Protein AF-A0A5B9VXG5-F1 (afdb_monomer)

Nearest PDB structures (foldseek):
  7oom-assembly1_B  TM=5.380E-01  e=6.238E+00  Trichonephila clavipes
  2mx9-assembly1_B  TM=4.492E-01  e=3.662E+00  Araneus ventricosus
  1aep-assembly1_A  TM=2.624E-01  e=9.647E+00  Locusta migratoria

Secondary structure (DSSP, 8-state):
-----------------------------S--S-TT-HHHHHT-HHHHHHTT--HHHHHHHHHHHHHHHHHHHHHTTT--HHHHHHHHHHHHHHHHHHHHHHHHTTS-HHHHHHHHHHHHHHHGGGGGGSHHHHHHTT--HHHHHHHHHHHHHHHHHHHHHHHHTTT-HHHHHHHHHHHHHHHHHHHHTTS-HHHHHHHHHHH-S--------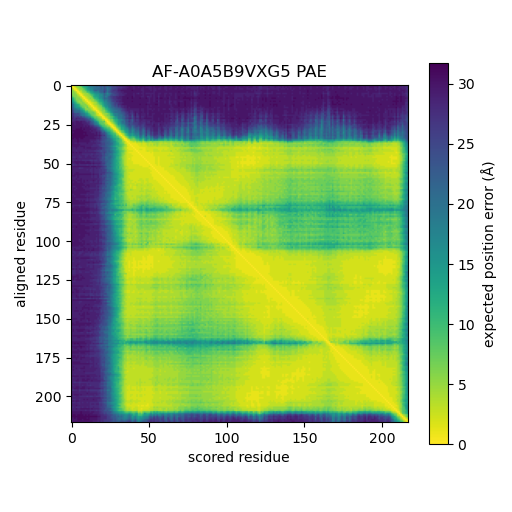----

Foldseek 3Di:
DDDDDDDDDDDDDDDPPPPPPDPDDPPPPPPDDQFQQLLVLLQAVLLCVVLVADPQLSVLSPVLSVVLVVVLCVQCPPPDDPRNVVSCVVCVVVSNVSSVVSCVVRGDPVSVLQSQLVSCVRRQLVCCVDPVLCVQLVPDPVLNVQSVVLVVVLVVVLVVLVVVCVPVPVSSVVVNVVSSVVSNVSSLVSGDPVSVVSSCSSNDDDDDGDDPPPPDD

pLDDT: mean 80.33, std 20.43, range [30.47, 98.5]

Sequence (217 aa):
MTTLSKTFVAFGLAAFLSVPVMAQPPGGRGMGMGGGGLSMLLSNKSVQEELKLTEDQAEKAKDLAAKTREKIEKATEGLEGPERGAKMREMAKELDDDAKAAMKDVLKPEQIKRLHQIQHQVQGYMAFTNEEVQKKLELTDAQKDEIKQIGEESREKMREIFQEAQGDREAMMTKMREFRKETLAKVEAKLTDAQKSTWKEMTGEPFEIKMEGRGGR

Structure (mmCIF, N/CA/C/O backbone):
data_AF-A0A5B9VXG5-F1
#
_entry.id   AF-A0A5B9VXG5-F1
#
loop_
_atom_site.group_PDB
_atom_site.id
_atom_site.type_symbol
_atom_site.label_atom_id
_atom_site.label_alt_id
_atom_site.label_comp_id
_atom_site.label_asym_id
_atom_site.label_entity_id
_atom_site.label_seq_id
_atom_site.pdbx_PDB_ins_code
_atom_site.Cartn_x
_atom_site.Cartn_y
_atom_site.Cartn_z
_atom_site.occupancy
_atom_site.B_iso_or_equiv
_atom_site.auth_seq_id
_atom_site.auth_comp_id
_atom_site.auth_asym_id
_atom_site.auth_atom_id
_atom_site.pdbx_PDB_model_num
ATOM 1 N N . MET A 1 1 ? 83.564 -22.890 27.115 1.00 41.53 1 MET A N 1
ATOM 2 C CA . MET A 1 1 ? 82.479 -22.967 26.110 1.00 41.53 1 MET A CA 1
ATOM 3 C C . MET A 1 1 ? 81.974 -24.401 26.177 1.00 41.53 1 MET A C 1
ATOM 5 O O . MET A 1 1 ? 82.797 -25.278 25.998 1.00 41.53 1 MET A O 1
ATOM 9 N N . THR A 1 2 ? 80.767 -24.760 26.598 1.00 41.12 2 THR A N 1
ATOM 10 C CA . THR A 1 2 ? 79.454 -24.100 26.616 1.00 41.12 2 THR A CA 1
ATOM 11 C C . THR A 1 2 ? 78.578 -24.781 27.688 1.00 41.12 2 THR A C 1
ATOM 13 O O . THR A 1 2 ? 78.672 -25.984 27.908 1.00 41.12 2 THR A O 1
ATOM 16 N N . THR A 1 3 ? 77.763 -23.967 28.356 1.00 37.25 3 THR A N 1
ATOM 17 C CA . THR A 1 3 ? 76.665 -24.222 29.320 1.00 37.25 3 THR A CA 1
ATOM 18 C C . THR A 1 3 ? 75.677 -25.318 28.860 1.00 37.25 3 THR A C 1
ATOM 20 O O . THR A 1 3 ? 75.331 -25.342 27.685 1.00 37.25 3 THR A O 1
ATOM 23 N N . LEU A 1 4 ? 75.317 -26.344 29.662 1.00 44.19 4 LEU A N 1
ATOM 24 C CA . LEU A 1 4 ? 74.243 -26.416 30.698 1.00 44.19 4 LEU A CA 1
ATOM 25 C C . LEU A 1 4 ? 72.917 -25.745 30.254 1.00 44.19 4 LEU A C 1
ATOM 27 O O . LEU A 1 4 ? 72.956 -24.599 29.844 1.00 44.19 4 LEU A O 1
ATOM 31 N N . SER A 1 5 ? 71.698 -26.286 30.393 1.00 35.72 5 SER A N 1
ATOM 32 C CA . SER A 1 5 ? 71.155 -27.458 31.094 1.00 35.72 5 SER A CA 1
ATOM 33 C C . SER A 1 5 ? 69.614 -27.507 30.885 1.00 35.72 5 SER A C 1
ATOM 35 O O . SER A 1 5 ? 69.010 -26.450 30.748 1.00 35.72 5 SER A O 1
ATOM 37 N N . LYS A 1 6 ? 69.012 -28.702 31.048 1.00 36.72 6 LYS A N 1
ATOM 38 C CA . LYS A 1 6 ? 67.692 -29.003 31.683 1.00 36.72 6 LYS A CA 1
ATOM 39 C C . LYS A 1 6 ? 66.351 -28.909 30.902 1.00 36.72 6 LYS A C 1
ATOM 41 O O . LYS A 1 6 ? 65.824 -27.837 30.654 1.00 36.72 6 LYS A O 1
ATOM 46 N N . THR A 1 7 ? 65.789 -30.112 30.669 1.00 46.25 7 THR A N 1
ATOM 47 C CA . THR A 1 7 ? 64.424 -30.639 30.982 1.00 46.25 7 THR A CA 1
ATOM 48 C C . THR A 1 7 ? 63.188 -29.728 30.940 1.00 46.25 7 THR A C 1
ATOM 50 O O . THR A 1 7 ? 63.168 -28.742 31.659 1.00 46.25 7 THR A O 1
ATOM 53 N N . PHE A 1 8 ? 62.091 -30.198 30.315 1.00 37.97 8 PHE A N 1
ATOM 54 C CA . PHE A 1 8 ? 60.814 -30.560 30.982 1.00 37.97 8 PHE A CA 1
ATOM 55 C C . PHE A 1 8 ? 59.806 -31.202 29.996 1.00 37.97 8 PHE A C 1
ATOM 57 O O . PHE A 1 8 ? 59.690 -30.786 28.848 1.00 37.97 8 PHE A O 1
ATOM 64 N N . VAL A 1 9 ? 59.082 -32.223 30.469 1.00 42.38 9 VAL A N 1
ATOM 65 C CA . VAL A 1 9 ? 57.925 -32.878 29.824 1.00 42.38 9 VAL A CA 1
ATOM 66 C C . VAL A 1 9 ? 56.657 -32.076 30.139 1.00 42.38 9 VAL A C 1
ATOM 68 O O . VAL A 1 9 ? 56.475 -31.694 31.294 1.00 42.38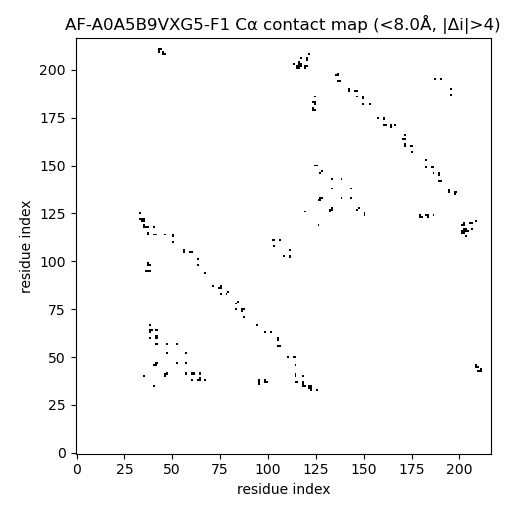 9 VAL A O 1
ATOM 71 N N . ALA A 1 10 ? 55.756 -31.877 29.169 1.00 38.25 10 ALA A N 1
ATOM 72 C CA . ALA A 1 10 ? 54.395 -31.399 29.432 1.00 38.25 10 ALA A CA 1
ATOM 73 C C . ALA A 1 10 ? 53.372 -31.974 28.434 1.00 38.25 10 ALA A C 1
ATOM 75 O O . ALA A 1 10 ? 53.624 -32.082 27.237 1.00 38.25 10 ALA A O 1
ATOM 76 N N . PHE A 1 11 ? 52.229 -32.361 28.998 1.00 39.69 11 PHE A N 1
ATOM 77 C CA . PHE A 1 11 ? 51.074 -33.039 28.418 1.00 39.69 11 PHE A CA 1
ATOM 78 C C . PHE A 1 11 ? 50.456 -32.313 27.210 1.00 39.69 11 PHE A C 1
ATOM 80 O O . PHE A 1 11 ? 50.105 -31.138 27.295 1.00 39.69 11 PHE A O 1
ATOM 87 N N . GLY A 1 12 ? 50.226 -33.050 26.119 1.00 35.38 12 GLY A N 1
ATOM 88 C CA . GLY A 1 12 ? 49.382 -32.615 25.006 1.00 35.38 12 GLY A CA 1
ATOM 89 C C . GLY A 1 12 ? 47.902 -32.806 25.335 1.00 35.38 12 GLY A C 1
ATOM 90 O O . GLY A 1 12 ? 47.376 -33.910 25.206 1.00 35.38 12 GLY A O 1
ATOM 91 N N . LEU A 1 13 ? 47.236 -31.736 25.773 1.00 39.06 13 LEU A N 1
ATOM 92 C CA . LEU A 1 13 ? 45.786 -31.693 25.952 1.00 39.06 13 LEU A CA 1
ATOM 93 C C . LEU A 1 13 ? 45.128 -31.330 24.609 1.00 39.06 13 LEU A C 1
ATOM 95 O O . LEU A 1 13 ? 45.270 -30.210 24.120 1.00 39.06 13 LEU A O 1
ATOM 99 N N . ALA A 1 14 ? 44.420 -32.283 24.005 1.00 42.44 14 ALA A N 1
ATOM 100 C CA . ALA A 1 14 ? 43.598 -32.059 22.822 1.00 42.44 14 ALA A CA 1
ATOM 101 C C . ALA A 1 14 ? 42.361 -31.224 23.198 1.00 42.44 14 ALA A C 1
ATOM 103 O O . ALA A 1 14 ? 41.422 -31.726 23.814 1.00 42.44 14 ALA A O 1
ATOM 104 N N . ALA A 1 15 ? 42.363 -29.941 22.837 1.00 43.19 15 ALA A N 1
ATOM 105 C CA . ALA A 1 15 ? 41.205 -29.069 22.979 1.00 43.19 15 ALA A CA 1
ATOM 106 C C . ALA A 1 15 ? 40.261 -29.259 21.779 1.00 43.19 15 ALA A C 1
ATOM 108 O O . ALA A 1 15 ? 40.479 -28.703 20.703 1.00 43.19 15 ALA A O 1
ATOM 109 N N . PHE A 1 16 ? 39.197 -30.042 21.973 1.00 42.41 16 PHE A N 1
ATOM 110 C CA . PHE A 1 16 ? 37.998 -29.968 21.141 1.00 42.41 16 PHE A CA 1
ATOM 111 C C . PHE A 1 16 ? 37.375 -28.581 21.335 1.00 42.41 16 PHE A C 1
ATOM 113 O O . PHE A 1 16 ? 36.672 -28.338 22.314 1.00 42.41 16 PHE A O 1
ATOM 120 N N . LEU A 1 17 ? 37.634 -27.657 20.409 1.00 44.47 17 LEU A N 1
ATOM 121 C CA . LEU A 1 17 ? 36.840 -26.440 20.298 1.00 44.47 17 LEU A CA 1
ATOM 122 C C . LEU A 1 17 ? 35.477 -26.831 19.728 1.00 44.47 17 LEU A C 1
ATOM 124 O O . LEU A 1 17 ? 35.263 -26.862 18.518 1.00 44.47 17 LEU A O 1
ATOM 128 N N . SER A 1 18 ? 34.559 -27.169 20.630 1.00 46.94 18 SER A N 1
ATOM 129 C CA . SER A 1 18 ? 33.129 -27.152 20.369 1.00 46.94 18 SER A CA 1
ATOM 130 C C . SER A 1 18 ? 32.758 -25.735 19.942 1.00 46.94 18 SER A C 1
ATOM 132 O O . SER A 1 18 ? 32.583 -24.854 20.784 1.00 46.94 18 SER A O 1
ATOM 134 N N . VAL A 1 19 ? 32.693 -25.491 18.636 1.00 45.78 19 VAL A N 1
ATOM 135 C CA . VAL A 1 19 ? 32.072 -24.280 18.107 1.00 45.78 19 VAL A CA 1
ATOM 136 C C . VAL A 1 19 ? 30.601 -24.372 18.512 1.00 45.78 19 VAL A C 1
ATOM 138 O O . VAL A 1 19 ? 29.926 -25.300 18.057 1.00 45.78 19 VAL A O 1
ATOM 141 N N . PRO A 1 20 ? 30.078 -23.494 19.387 1.00 43.03 20 PRO A N 1
ATOM 142 C CA . PRO A 1 20 ? 28.642 -23.431 19.561 1.00 43.03 20 PRO A CA 1
ATOM 143 C C . PRO A 1 20 ? 28.065 -23.063 18.196 1.00 43.03 20 PRO A C 1
ATOM 145 O O . PRO A 1 20 ? 28.395 -22.016 17.636 1.00 43.03 20 PRO A O 1
ATOM 148 N N . VAL A 1 21 ? 27.247 -23.961 17.645 1.00 41.12 21 VAL A N 1
ATOM 149 C CA . VAL A 1 21 ? 26.329 -23.661 16.547 1.00 41.12 21 VAL A CA 1
ATOM 150 C C . VAL A 1 21 ? 25.496 -22.478 17.027 1.00 41.12 21 VAL A C 1
ATOM 152 O O . VAL A 1 21 ? 24.556 -22.631 17.804 1.00 41.12 21 VAL A O 1
ATOM 155 N N . MET A 1 22 ? 25.923 -21.274 16.648 1.00 45.44 22 MET A N 1
ATOM 156 C CA . MET A 1 22 ? 25.151 -20.059 16.828 1.00 45.44 22 MET A CA 1
ATOM 157 C C . MET A 1 22 ? 23.849 -20.283 16.072 1.00 45.44 22 MET A C 1
ATOM 159 O O . MET A 1 22 ? 23.842 -20.508 14.860 1.00 45.44 22 MET A O 1
ATOM 163 N N . ALA A 1 23 ? 22.774 -20.301 16.853 1.00 44.38 23 ALA A N 1
ATOM 164 C CA . ALA A 1 23 ? 21.401 -20.378 16.416 1.00 44.38 23 ALA A CA 1
ATOM 165 C C . ALA A 1 23 ? 21.161 -19.475 15.200 1.00 44.38 23 ALA A C 1
ATOM 167 O O . ALA A 1 23 ? 21.728 -18.385 15.095 1.00 44.38 23 ALA A O 1
ATOM 168 N N . GLN A 1 24 ? 20.308 -19.955 14.292 1.00 40.75 24 GLN A N 1
ATOM 169 C CA . GLN A 1 24 ? 19.793 -1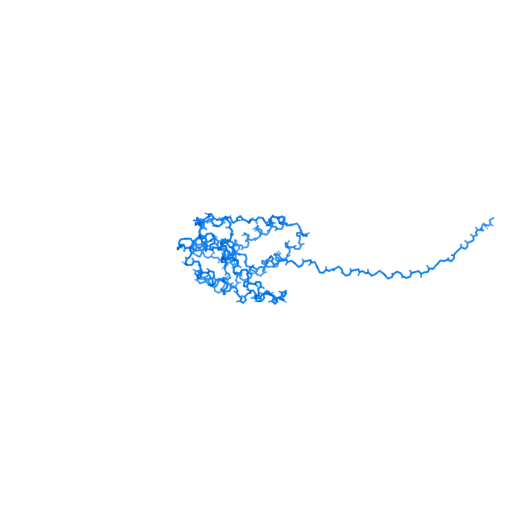9.199 13.155 1.00 40.75 24 GLN A CA 1
ATOM 170 C C . GLN A 1 24 ? 19.514 -17.746 13.577 1.00 40.75 24 GLN A C 1
ATOM 172 O O . GLN A 1 24 ? 18.902 -17.547 14.633 1.00 40.75 24 GLN A O 1
ATOM 177 N N . PRO A 1 25 ? 19.957 -16.733 12.803 1.00 32.78 25 PRO A N 1
ATOM 178 C CA . PRO A 1 25 ? 19.677 -15.344 13.136 1.00 32.78 25 PRO A CA 1
ATOM 179 C C . PRO A 1 25 ? 18.170 -15.210 13.386 1.00 32.78 25 PRO A C 1
ATOM 181 O O . PRO A 1 25 ? 17.391 -15.732 12.579 1.00 32.78 25 PRO A O 1
ATOM 184 N N . PRO A 1 26 ? 17.757 -14.604 14.519 1.00 34.00 26 PRO A N 1
ATOM 185 C CA . PRO A 1 26 ? 16.376 -14.620 14.974 1.00 34.00 26 PRO A CA 1
ATOM 186 C C . PRO A 1 26 ? 15.483 -14.206 13.818 1.00 34.00 26 PRO A C 1
ATOM 188 O O . PRO A 1 26 ? 15.675 -13.132 13.242 1.00 34.00 26 PRO A O 1
ATOM 191 N N . GLY A 1 27 ? 14.583 -15.123 13.447 1.00 33.25 27 GLY A N 1
ATOM 192 C CA . GLY A 1 27 ? 13.811 -15.081 12.218 1.00 33.25 27 GLY A CA 1
ATOM 193 C C . GLY A 1 27 ? 13.374 -13.663 11.898 1.00 33.25 27 GLY A C 1
ATOM 194 O O . GLY A 1 27 ? 12.652 -13.040 12.681 1.00 33.25 27 GLY A O 1
ATOM 195 N N . GLY A 1 28 ? 13.850 -13.159 10.755 1.00 30.47 28 GLY A N 1
ATOM 196 C CA . GLY A 1 28 ? 13.446 -11.879 10.196 1.00 30.47 28 GLY A CA 1
ATOM 197 C C . GLY A 1 28 ? 11.929 -11.856 10.127 1.00 30.47 28 GLY A C 1
ATOM 198 O O . GLY A 1 28 ? 11.316 -12.445 9.238 1.00 30.47 28 GLY A O 1
ATOM 199 N N . ARG A 1 29 ? 11.318 -11.247 11.144 1.00 33.12 29 ARG A N 1
ATOM 200 C CA . ARG A 1 29 ? 9.885 -11.276 11.386 1.00 33.12 29 ARG A CA 1
ATOM 201 C C . ARG A 1 29 ? 9.198 -10.474 10.294 1.00 33.12 29 ARG A C 1
ATOM 203 O O . ARG A 1 29 ? 8.966 -9.284 10.452 1.00 33.12 29 ARG A O 1
ATOM 210 N N . GLY A 1 30 ? 8.886 -11.152 9.193 1.00 31.58 30 GLY A N 1
ATOM 211 C CA . GLY A 1 30 ? 7.812 -10.824 8.263 1.00 31.58 30 GLY A CA 1
ATOM 212 C C . GLY A 1 30 ? 7.765 -9.379 7.778 1.00 31.58 30 GLY A C 1
ATOM 213 O O . GLY A 1 30 ? 6.672 -8.846 7.616 1.00 31.58 30 GLY A O 1
ATOM 214 N N . MET A 1 31 ? 8.906 -8.739 7.521 1.00 31.19 31 MET A N 1
ATOM 215 C CA . MET A 1 31 ? 8.944 -7.445 6.831 1.00 31.19 31 MET A CA 1
ATOM 216 C C . MET A 1 31 ? 8.948 -7.684 5.316 1.00 31.19 31 MET A C 1
ATOM 218 O O . MET A 1 31 ? 9.882 -7.337 4.607 1.00 31.19 31 MET A O 1
ATOM 222 N N . GLY A 1 32 ? 7.926 -8.384 4.823 1.00 36.31 32 GLY A N 1
ATOM 223 C CA . GLY A 1 32 ? 7.950 -8.893 3.455 1.00 36.31 32 GLY A CA 1
ATOM 224 C C . GLY A 1 32 ? 6.703 -9.652 3.037 1.00 36.31 32 GLY A C 1
ATOM 225 O O . GLY A 1 32 ? 6.828 -10.720 2.459 1.00 36.31 32 GLY A O 1
ATOM 226 N N . MET A 1 33 ? 5.509 -9.134 3.329 1.00 35.06 33 MET A N 1
ATOM 227 C CA . MET A 1 33 ? 4.292 -9.480 2.586 1.00 35.06 33 MET A CA 1
ATOM 228 C C . MET A 1 33 ? 3.343 -8.283 2.585 1.00 35.06 33 MET A C 1
ATOM 230 O O . MET A 1 33 ? 2.927 -7.841 3.649 1.00 35.06 33 MET A O 1
ATOM 234 N N . GLY A 1 34 ? 3.057 -7.750 1.393 1.00 47.91 34 GLY A N 1
ATOM 235 C CA . GLY A 1 34 ? 1.936 -6.845 1.112 1.00 47.91 34 GLY A CA 1
ATOM 236 C C . GLY A 1 34 ? 1.752 -5.689 2.095 1.00 47.91 34 GLY A C 1
ATOM 237 O O . GLY A 1 34 ? 0.794 -5.679 2.865 1.00 47.91 34 GLY A O 1
ATOM 238 N N . GLY A 1 35 ? 2.649 -4.699 2.072 1.00 52.44 35 GLY A N 1
ATOM 239 C CA . GLY A 1 35 ? 2.392 -3.439 2.772 1.00 52.44 35 GLY A CA 1
ATOM 240 C C . GLY A 1 35 ? 1.110 -2.803 2.226 1.00 52.44 35 GLY A C 1
ATOM 241 O O . GLY A 1 35 ? 1.025 -2.566 1.026 1.00 52.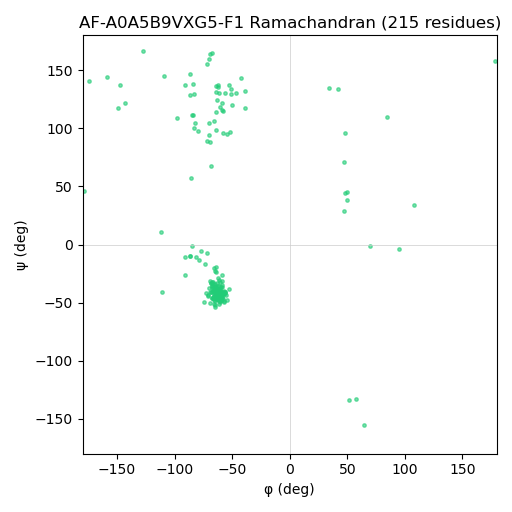44 35 GLY A O 1
ATOM 242 N N . GLY A 1 36 ? 0.116 -2.567 3.086 1.00 61.19 36 GLY A N 1
ATOM 243 C CA . GLY A 1 36 ? -1.160 -1.954 2.692 1.00 61.19 36 GLY A CA 1
ATOM 244 C C . GLY A 1 36 ? -2.370 -2.895 2.665 1.00 61.19 36 GLY A C 1
ATOM 245 O O . GLY A 1 36 ? -3.254 -2.723 1.832 1.00 61.19 36 GLY A O 1
ATOM 246 N N . GLY A 1 37 ? -2.452 -3.894 3.547 1.00 78.38 37 GLY A N 1
ATOM 247 C CA . GLY A 1 37 ? -3.738 -4.558 3.804 1.00 78.38 37 GLY A CA 1
ATOM 248 C C . GLY A 1 37 ? -4.737 -3.568 4.417 1.00 78.38 37 GLY A C 1
ATOM 249 O O . GLY A 1 37 ? -4.368 -2.819 5.323 1.00 78.38 37 GLY A O 1
ATOM 250 N N . LEU A 1 38 ? -5.993 -3.561 3.957 1.00 82.62 38 LEU A N 1
ATOM 251 C CA . LEU A 1 38 ? -6.998 -2.579 4.398 1.00 82.62 38 LEU A CA 1
ATOM 252 C C . LEU A 1 38 ? -7.191 -2.568 5.923 1.00 82.62 38 LEU A C 1
ATOM 254 O O . LEU A 1 38 ? -7.264 -1.516 6.549 1.00 82.62 38 LEU A O 1
ATOM 258 N N . SER A 1 39 ? -7.198 -3.757 6.519 1.00 80.56 39 SER A N 1
ATOM 259 C CA . SER A 1 39 ? -7.313 -3.978 7.961 1.00 80.56 39 SER A CA 1
ATOM 260 C C . SER A 1 39 ? -6.160 -3.336 8.757 1.00 80.56 39 SER A C 1
ATOM 262 O O . SER A 1 39 ? -6.377 -2.680 9.776 1.00 80.56 39 SER A O 1
ATOM 264 N N . MET A 1 40 ? -4.926 -3.415 8.241 1.00 82.81 40 MET A N 1
ATOM 265 C CA . MET A 1 40 ? -3.768 -2.730 8.830 1.00 82.81 40 MET A CA 1
ATOM 266 C C . MET A 1 40 ? -3.915 -1.207 8.733 1.00 82.81 40 MET A C 1
ATOM 268 O O . MET A 1 40 ? -3.649 -0.507 9.710 1.00 82.81 40 MET A O 1
ATOM 272 N N . LEU A 1 41 ? -4.340 -0.692 7.576 1.00 88.75 41 LEU A N 1
ATOM 273 C CA . LEU A 1 41 ? -4.509 0.747 7.351 1.00 88.75 41 LEU A CA 1
ATOM 274 C C . LEU A 1 41 ? -5.571 1.334 8.278 1.00 88.75 41 LEU A C 1
ATOM 276 O O . LEU A 1 41 ? -5.327 2.352 8.912 1.00 88.75 41 LEU A O 1
ATOM 280 N N . LEU A 1 42 ? -6.703 0.651 8.436 1.00 87.69 42 LEU A N 1
ATOM 281 C CA . LEU A 1 42 ? -7.780 1.087 9.322 1.00 87.69 42 LEU A CA 1
ATOM 282 C C . LEU A 1 42 ? -7.402 1.121 10.801 1.00 87.69 42 LEU A C 1
ATOM 284 O O . LEU A 1 42 ? -8.007 1.868 11.564 1.00 87.69 42 LEU A O 1
ATOM 288 N N . SER A 1 43 ? -6.403 0.343 11.214 1.00 85.50 43 SER A N 1
ATOM 289 C CA . SER A 1 43 ? -5.886 0.372 12.586 1.00 85.50 43 SER A CA 1
ATOM 290 C C . SER A 1 43 ? -4.897 1.515 12.862 1.00 85.50 43 SER A C 1
ATOM 292 O O . SER A 1 43 ? -4.551 1.749 14.018 1.00 85.50 43 SER A O 1
ATOM 294 N N . ASN A 1 44 ? -4.424 2.221 11.829 1.00 89.19 44 ASN A N 1
ATOM 295 C CA . ASN A 1 44 ? -3.421 3.278 11.955 1.00 89.19 44 ASN A CA 1
ATOM 296 C C . ASN A 1 44 ? -4.066 4.638 12.266 1.00 89.19 44 ASN A C 1
ATOM 298 O O . ASN A 1 44 ? -4.926 5.084 11.508 1.00 89.19 44 ASN A O 1
ATOM 302 N N . LYS A 1 45 ? -3.612 5.352 13.308 1.00 91.75 45 LYS A N 1
ATOM 303 C CA . LYS A 1 45 ? -4.252 6.616 13.719 1.00 91.75 45 LYS A CA 1
ATOM 304 C C . LYS A 1 45 ? -4.227 7.693 12.645 1.00 91.75 45 LYS A C 1
ATOM 306 O O . LYS A 1 45 ? -5.240 8.347 12.445 1.00 91.75 45 LYS A O 1
ATOM 311 N N . SER A 1 46 ? -3.121 7.848 11.911 1.00 94.12 46 SER A N 1
ATOM 312 C CA . SER A 1 46 ? -3.055 8.869 10.854 1.00 94.12 46 SER A CA 1
ATOM 313 C C . SER A 1 46 ? -4.061 8.606 9.731 1.00 94.12 46 SER A C 1
ATOM 315 O O . SER A 1 46 ? -4.615 9.546 9.174 1.00 94.12 46 SER A O 1
ATOM 317 N N . VAL A 1 47 ? -4.349 7.333 9.437 1.00 93.69 47 VAL A N 1
ATOM 318 C CA . VAL A 1 47 ? -5.402 6.954 8.484 1.00 93.69 47 VAL A CA 1
ATOM 319 C C . VAL A 1 47 ? -6.786 7.202 9.085 1.00 93.69 47 VAL A C 1
ATOM 321 O O . VAL A 1 47 ? -7.659 7.717 8.397 1.00 93.69 47 VAL A O 1
ATOM 324 N N . GLN A 1 48 ? -7.003 6.881 10.363 1.00 93.56 48 GLN A N 1
ATOM 325 C CA . GLN A 1 48 ? -8.281 7.146 11.038 1.00 93.56 48 GLN A CA 1
ATOM 326 C C . GLN A 1 48 ? -8.618 8.647 11.069 1.00 93.56 48 GLN A C 1
ATOM 328 O O . GLN A 1 48 ? -9.757 9.024 10.796 1.00 93.56 48 GLN A O 1
ATOM 333 N N . GLU A 1 49 ? -7.626 9.495 11.352 1.00 95.31 49 GLU A N 1
ATOM 334 C CA . GLU A 1 49 ? -7.739 10.958 11.328 1.00 95.31 49 GLU A CA 1
ATOM 335 C C . GLU A 1 49 ? -8.043 11.478 9.917 1.00 95.31 49 GLU A C 1
ATOM 337 O O . GLU A 1 49 ? -8.971 12.267 9.740 1.00 95.31 49 GLU A O 1
ATOM 342 N N . GLU A 1 50 ? -7.319 10.993 8.903 1.00 95.94 50 GLU A N 1
ATOM 343 C CA . GLU A 1 50 ? -7.541 11.350 7.494 1.00 95.94 50 GLU A CA 1
ATOM 344 C C . GLU A 1 50 ? -8.951 10.979 7.018 1.00 95.94 50 GLU A C 1
ATOM 346 O O . GLU A 1 50 ? -9.621 11.753 6.334 1.00 95.94 50 GLU A O 1
ATOM 351 N N . LEU A 1 51 ? -9.438 9.805 7.425 1.00 95.56 51 LEU A N 1
ATOM 352 C CA . LEU A 1 51 ? -10.796 9.347 7.136 1.00 95.56 51 LEU A CA 1
ATOM 353 C C . LEU A 1 51 ? -11.857 10.012 8.020 1.00 95.56 51 LEU A C 1
ATOM 355 O O . LEU A 1 51 ? -13.052 9.785 7.801 1.00 95.56 51 LEU A O 1
ATOM 359 N N . LYS A 1 52 ? -11.442 10.823 9.002 1.00 96.06 52 LYS A N 1
ATOM 360 C CA . LYS A 1 52 ? -12.310 11.478 9.989 1.00 96.06 52 LYS A CA 1
ATOM 361 C C . LYS A 1 52 ? -13.267 10.479 10.636 1.00 96.06 52 LYS A C 1
ATOM 363 O O . LYS A 1 52 ? -14.474 10.722 10.702 1.00 96.06 52 LYS A O 1
ATOM 368 N N . LEU A 1 53 ? -12.738 9.321 11.032 1.00 94.88 53 LEU A N 1
ATOM 369 C CA . LEU A 1 53 ? -13.546 8.290 11.672 1.00 94.88 53 LEU A CA 1
ATOM 370 C C . LEU A 1 53 ? -14.116 8.822 12.987 1.00 94.88 53 LEU A C 1
ATOM 372 O O . LEU A 1 53 ? -13.408 9.463 13.763 1.00 94.88 53 LEU A O 1
ATOM 376 N N . THR A 1 54 ? -15.389 8.531 13.248 1.00 94.94 54 THR A N 1
ATOM 377 C CA . THR A 1 54 ? -15.950 8.714 14.591 1.00 94.94 54 THR A CA 1
ATOM 378 C C . THR A 1 54 ? -15.311 7.727 15.569 1.00 94.94 54 THR A C 1
ATOM 380 O O . THR A 1 54 ? -14.706 6.736 15.150 1.00 94.94 54 THR A O 1
ATOM 383 N N . GLU A 1 55 ? -15.469 7.959 16.872 1.00 92.75 55 GLU A N 1
ATOM 384 C CA . GLU A 1 55 ? -14.979 7.034 17.905 1.00 92.75 55 GLU A CA 1
ATOM 385 C C . GLU A 1 55 ? -15.524 5.613 17.684 1.00 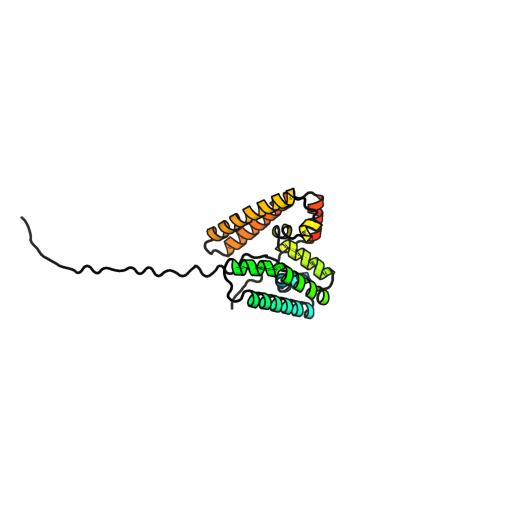92.75 55 GLU A C 1
ATOM 387 O O . GLU A 1 55 ? -14.738 4.672 17.574 1.00 92.75 55 GLU A O 1
ATOM 392 N N . ASP A 1 56 ? -16.834 5.484 17.449 1.00 92.25 56 ASP A N 1
ATOM 393 C CA . ASP A 1 56 ? -17.487 4.209 17.125 1.00 92.25 56 ASP A CA 1
ATOM 394 C C . ASP A 1 56 ? -16.909 3.538 15.865 1.00 92.25 56 ASP A C 1
ATOM 396 O O . ASP A 1 56 ? -16.732 2.318 15.816 1.00 92.25 56 ASP A O 1
ATOM 400 N N . GLN A 1 57 ? -16.618 4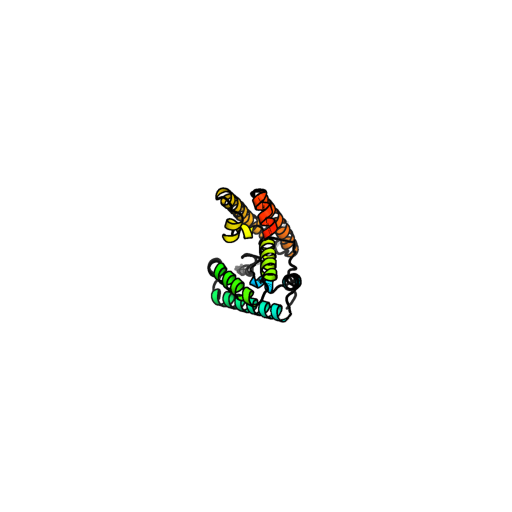.311 14.810 1.00 92.38 57 GLN A N 1
ATOM 401 C CA . GLN A 1 57 ? -16.021 3.776 13.581 1.00 92.38 57 GLN A CA 1
ATOM 402 C C . GLN A 1 57 ? -14.583 3.305 13.823 1.00 92.38 57 GLN A C 1
ATOM 404 O O . GLN A 1 57 ? -14.184 2.251 13.323 1.00 92.38 57 GLN A O 1
ATOM 409 N N . ALA A 1 58 ? -13.807 4.069 14.593 1.00 91.19 58 ALA A N 1
ATOM 410 C CA . ALA A 1 58 ? -12.432 3.738 14.937 1.00 91.19 58 ALA A CA 1
ATOM 411 C C . ALA A 1 58 ? -12.347 2.503 15.850 1.00 91.19 58 ALA A C 1
ATOM 413 O O . ALA A 1 58 ? -11.421 1.702 15.705 1.00 91.19 58 ALA A O 1
ATOM 414 N N . GLU A 1 59 ? -13.304 2.315 16.761 1.00 90.94 59 GLU A N 1
ATOM 415 C CA . GLU A 1 59 ? -13.414 1.114 17.593 1.00 90.94 59 GLU A CA 1
ATOM 416 C C . GLU A 1 59 ? -13.723 -0.123 16.740 1.00 90.94 59 GLU A C 1
ATOM 418 O O . GLU A 1 59 ? -12.948 -1.081 16.740 1.00 90.94 59 GLU A O 1
ATOM 423 N N . LYS A 1 60 ? -14.751 -0.060 15.883 1.00 89.69 60 LYS A N 1
ATOM 424 C CA . LYS A 1 60 ? -15.084 -1.157 14.955 1.00 89.69 60 LYS A CA 1
ATOM 425 C C . LYS A 1 60 ? -13.934 -1.500 14.002 1.00 89.69 60 LYS A C 1
ATOM 427 O O . LYS A 1 60 ? -13.704 -2.671 13.698 1.00 89.69 60 LYS A O 1
ATOM 432 N N . ALA A 1 61 ? -13.186 -0.497 13.543 1.00 86.69 61 ALA A N 1
ATOM 433 C CA . ALA A 1 61 ? -11.987 -0.685 12.729 1.00 86.69 61 ALA A CA 1
ATOM 434 C C . ALA A 1 61 ? -10.879 -1.449 13.480 1.00 86.69 61 ALA A C 1
ATOM 436 O O . ALA A 1 61 ? -10.241 -2.336 12.906 1.00 86.69 61 ALA A O 1
ATOM 437 N N . LYS A 1 62 ? -10.662 -1.144 14.767 1.00 85.94 62 LYS A N 1
ATOM 438 C CA . LYS A 1 62 ? -9.708 -1.873 15.618 1.00 85.94 62 LYS A CA 1
ATOM 439 C C . LYS A 1 62 ? -10.147 -3.317 15.846 1.00 85.94 62 LYS A C 1
ATOM 441 O O . LYS A 1 62 ? -9.310 -4.213 15.748 1.00 85.94 62 LYS A O 1
ATOM 446 N N . ASP A 1 63 ? -11.436 -3.553 16.071 1.00 88.38 63 ASP A N 1
ATOM 447 C CA . ASP A 1 63 ? -11.982 -4.904 16.239 1.00 88.38 63 ASP A CA 1
ATOM 448 C C . ASP A 1 63 ? -11.833 -5.747 14.971 1.00 88.38 63 ASP A C 1
ATOM 450 O O . ASP A 1 63 ? -11.437 -6.913 15.033 1.00 88.38 63 ASP A O 1
ATOM 454 N N . LEU A 1 64 ? -12.093 -5.154 13.802 1.00 85.50 64 LEU A N 1
ATOM 455 C CA . LEU A 1 64 ? -11.857 -5.802 12.513 1.00 85.50 64 LEU A CA 1
ATOM 456 C C . LEU A 1 64 ? -10.380 -6.184 12.349 1.00 85.50 64 LEU A C 1
ATOM 458 O O . LEU A 1 64 ? -10.066 -7.307 11.938 1.00 85.50 64 LEU A O 1
ATOM 462 N N . ALA A 1 65 ? -9.469 -5.281 12.717 1.00 84.12 65 ALA A N 1
ATOM 463 C CA . ALA A 1 65 ? -8.035 -5.541 12.687 1.00 84.12 65 ALA A CA 1
ATOM 464 C C . ALA A 1 65 ? -7.608 -6.659 13.644 1.00 84.12 65 ALA A C 1
ATOM 466 O O . ALA A 1 65 ? -6.820 -7.528 13.259 1.00 84.12 65 ALA A O 1
ATOM 467 N N . ALA A 1 66 ? -8.164 -6.690 14.855 1.00 87.00 66 ALA A N 1
ATOM 468 C CA . ALA A 1 66 ? -7.922 -7.752 15.825 1.00 87.00 66 ALA A CA 1
ATOM 469 C C . ALA A 1 66 ? -8.393 -9.118 15.299 1.00 87.00 66 ALA A C 1
ATOM 471 O O . ALA A 1 66 ? -7.610 -10.067 15.295 1.00 87.00 66 ALA A O 1
ATOM 472 N N . LYS A 1 67 ? -9.615 -9.198 14.756 1.00 87.56 67 LYS A N 1
ATOM 473 C CA . LYS A 1 67 ? -10.166 -10.428 14.157 1.00 87.56 67 LYS A CA 1
ATOM 474 C C . LYS A 1 67 ? -9.347 -10.913 12.964 1.00 87.56 67 LYS A C 1
ATOM 476 O O . LYS A 1 67 ? -9.040 -12.098 12.864 1.00 87.56 67 LYS A O 1
ATOM 481 N N . THR A 1 68 ? -8.948 -9.996 12.080 1.00 85.31 68 THR A N 1
ATOM 482 C CA . THR A 1 68 ? -8.089 -10.315 10.926 1.00 85.31 68 THR A CA 1
ATOM 483 C C . THR A 1 68 ? -6.765 -10.914 11.401 1.00 85.31 68 THR A C 1
ATOM 485 O O . THR A 1 68 ? -6.309 -11.934 10.887 1.00 85.31 68 THR A O 1
ATOM 488 N N . ARG A 1 69 ? -6.151 -10.297 12.417 1.00 85.06 69 ARG A N 1
ATOM 489 C CA . ARG A 1 69 ? -4.894 -10.765 12.998 1.00 85.06 69 ARG A CA 1
ATOM 490 C C . ARG A 1 69 ? -5.036 -12.142 13.641 1.00 85.06 69 ARG A C 1
ATOM 492 O O . ARG A 1 69 ? -4.176 -12.983 13.410 1.00 85.06 69 ARG A O 1
ATOM 499 N N . GLU A 1 70 ? -6.098 -12.376 14.403 1.00 89.62 70 GLU A N 1
ATOM 500 C CA . GLU A 1 70 ? -6.373 -13.670 15.034 1.00 89.62 70 GLU A CA 1
ATOM 501 C C . GLU A 1 70 ? -6.584 -14.777 13.990 1.00 89.62 70 GLU A C 1
ATOM 503 O O . GLU A 1 70 ? -6.026 -15.865 14.115 1.00 89.62 70 GLU A O 1
ATOM 508 N N . LYS A 1 71 ? -7.333 -14.487 12.918 1.00 89.06 71 LYS A N 1
ATOM 509 C CA . LYS A 1 71 ? -7.550 -15.415 11.798 1.00 89.06 71 LYS A CA 1
ATOM 510 C C . LYS A 1 71 ? -6.232 -15.803 11.129 1.00 89.06 71 LYS A C 1
ATOM 512 O O . LYS A 1 71 ? -5.984 -16.982 10.895 1.00 89.06 71 LYS A O 1
ATOM 517 N N . ILE A 1 72 ? -5.373 -14.818 10.869 1.00 87.25 72 ILE A N 1
ATOM 518 C CA . ILE A 1 72 ? -4.024 -15.039 10.339 1.00 87.25 72 ILE A CA 1
ATOM 519 C C . ILE A 1 72 ? -3.180 -15.883 11.301 1.00 87.25 72 ILE A C 1
ATOM 521 O O . ILE A 1 72 ? -2.471 -16.788 10.867 1.00 87.25 72 ILE A O 1
ATOM 525 N N . GLU A 1 73 ? -3.218 -15.572 12.596 1.00 88.00 73 GLU A N 1
ATOM 526 C CA . GLU A 1 73 ? -2.436 -16.265 13.619 1.00 88.00 73 GLU A CA 1
ATOM 527 C C . GLU A 1 73 ? -2.813 -17.743 13.692 1.00 88.00 73 GLU A C 1
ATOM 529 O O . GLU A 1 73 ? -1.942 -18.587 13.516 1.00 88.00 73 GLU A O 1
ATOM 534 N N . LYS A 1 74 ? -4.108 -18.050 13.805 1.00 91.06 74 LYS A N 1
ATOM 535 C CA . LYS A 1 74 ? -4.628 -19.424 13.804 1.00 91.06 74 LYS A CA 1
ATOM 536 C C . LYS A 1 74 ? -4.299 -20.173 12.516 1.00 91.06 74 LYS A C 1
ATOM 538 O O . LYS A 1 74 ? -3.858 -21.314 12.550 1.00 91.06 74 LYS A O 1
ATOM 543 N N . ALA A 1 75 ? -4.489 -19.536 11.362 1.00 88.31 75 ALA A N 1
ATOM 544 C CA . ALA A 1 75 ? -4.264 -20.193 10.077 1.00 88.31 75 ALA A CA 1
ATOM 545 C C . ALA A 1 75 ? -2.781 -20.398 9.738 1.00 88.31 75 ALA A C 1
ATOM 547 O O . ALA A 1 75 ? -2.463 -21.179 8.844 1.00 88.31 75 ALA A O 1
ATOM 548 N N . THR A 1 76 ? -1.878 -19.689 10.421 1.00 88.44 76 THR A N 1
ATOM 549 C CA . THR A 1 76 ? -0.427 -19.835 10.251 1.00 88.44 76 THR A CA 1
ATOM 550 C C . THR A 1 76 ? 0.264 -20.441 11.467 1.00 88.44 76 THR A C 1
ATOM 552 O O . THR A 1 76 ? 1.494 -20.441 11.531 1.00 88.44 76 THR A O 1
ATOM 555 N N . GLU A 1 77 ? -0.508 -20.967 12.416 1.00 91.81 77 GLU A N 1
ATOM 556 C CA . GLU A 1 77 ? 0.006 -21.632 13.605 1.00 91.81 77 GLU A CA 1
ATOM 557 C C . GLU A 1 77 ? 0.831 -22.862 13.208 1.00 91.81 77 GLU A C 1
ATOM 559 O O . GLU A 1 77 ? 0.419 -23.667 12.375 1.00 91.81 77 GLU A O 1
ATOM 564 N N . GLY A 1 78 ? 2.040 -22.973 13.762 1.00 90.12 78 GLY A N 1
ATOM 565 C CA . GL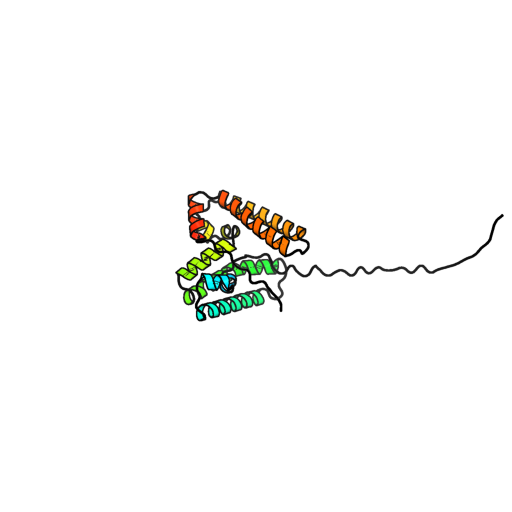Y A 1 78 ? 2.973 -24.056 13.437 1.00 90.12 78 GLY A CA 1
ATOM 566 C C . GLY A 1 78 ? 3.576 -24.010 12.026 1.00 90.12 78 GLY A C 1
ATOM 567 O O . GLY A 1 78 ? 4.410 -24.856 11.719 1.00 90.12 78 GLY A O 1
ATOM 568 N N . LEU A 1 79 ? 3.209 -23.038 11.177 1.00 90.19 79 LEU A N 1
ATOM 569 C CA . LEU A 1 79 ? 3.791 -22.875 9.843 1.00 90.19 79 LEU A CA 1
ATOM 570 C C . LEU A 1 79 ? 5.006 -21.948 9.875 1.00 90.19 79 LEU A C 1
ATOM 572 O O . LEU A 1 79 ? 4.961 -20.847 10.432 1.00 90.19 79 LEU A O 1
ATOM 576 N N . GLU A 1 80 ? 6.060 -22.328 9.157 1.00 86.00 80 GLU A N 1
ATOM 577 C CA . GLU A 1 80 ? 7.273 -21.523 9.014 1.00 86.00 80 GLU A CA 1
ATOM 578 C C . GLU A 1 80 ? 7.665 -21.309 7.547 1.00 86.00 80 GLU A C 1
ATOM 580 O O . GLU A 1 80 ? 7.139 -21.930 6.621 1.00 86.00 80 GLU A O 1
ATOM 585 N N . GLY A 1 81 ? 8.582 -20.363 7.326 1.00 83.12 81 GLY A N 1
ATOM 586 C CA . GLY A 1 81 ? 9.262 -20.187 6.044 1.00 83.12 81 GLY A CA 1
ATOM 587 C C . GLY A 1 81 ? 8.330 -20.097 4.816 1.00 83.12 81 GLY A C 1
ATOM 588 O O . GLY A 1 81 ? 7.354 -19.334 4.830 1.00 83.12 81 GLY A O 1
ATOM 589 N N . PRO A 1 82 ? 8.638 -20.825 3.722 1.00 82.50 82 PRO A N 1
ATOM 590 C CA . PRO A 1 82 ? 7.857 -20.800 2.484 1.00 82.50 82 PRO A CA 1
ATOM 591 C C . PRO A 1 82 ? 6.391 -21.219 2.646 1.00 82.50 82 PRO A C 1
ATOM 593 O O . PRO A 1 82 ? 5.535 -20.649 1.967 1.00 82.50 82 PRO A O 1
ATOM 596 N N . GLU A 1 83 ? 6.096 -22.163 3.543 1.00 84.69 83 GLU A N 1
ATOM 597 C CA . GLU A 1 83 ? 4.744 -22.691 3.774 1.00 84.69 83 GLU A CA 1
ATOM 598 C C . GLU A 1 83 ? 3.839 -21.631 4.395 1.00 84.69 83 GLU A C 1
ATOM 600 O O . GLU A 1 83 ? 2.752 -21.354 3.883 1.00 84.69 83 GLU A O 1
ATOM 605 N N . ARG A 1 84 ? 4.340 -20.929 5.420 1.00 84.00 84 ARG A N 1
ATOM 606 C CA . ARG A 1 84 ? 3.641 -19.775 5.998 1.00 84.00 84 ARG A CA 1
ATOM 607 C C . ARG A 1 84 ? 3.367 -18.702 4.949 1.00 84.00 84 ARG A C 1
ATOM 609 O O . ARG A 1 84 ? 2.289 -18.113 4.919 1.00 84.00 84 ARG A O 1
ATOM 616 N N . GLY A 1 85 ? 4.341 -18.442 4.077 1.00 79.31 85 GLY A N 1
ATOM 617 C CA . GLY A 1 85 ? 4.179 -17.496 2.977 1.00 79.31 85 GLY A CA 1
ATOM 618 C C . GLY A 1 85 ? 3.125 -17.938 1.958 1.00 79.31 85 GLY A C 1
ATOM 619 O O . GLY A 1 85 ? 2.327 -17.120 1.506 1.00 79.31 85 GLY A O 1
ATOM 620 N N . ALA A 1 86 ? 3.091 -19.221 1.602 1.00 83.38 86 ALA A N 1
ATOM 621 C CA . ALA A 1 86 ? 2.069 -19.767 0.716 1.00 83.38 86 ALA A CA 1
ATOM 622 C C . ALA A 1 86 ? 0.673 -19.631 1.332 1.00 83.38 86 ALA A C 1
ATOM 624 O O . ALA A 1 86 ? -0.224 -19.121 0.660 1.00 83.38 86 ALA A O 1
ATOM 625 N N . LYS A 1 87 ? 0.524 -19.960 2.622 1.00 86.06 87 LYS A N 1
ATOM 626 C CA . LYS A 1 87 ? -0.760 -19.844 3.317 1.00 86.06 87 LYS A CA 1
ATOM 627 C C . LYS A 1 87 ? -1.266 -18.405 3.381 1.00 86.06 87 LYS A C 1
ATOM 629 O O . LYS A 1 87 ? -2.430 -18.138 3.110 1.00 86.06 87 LYS A O 1
ATOM 634 N N . MET A 1 88 ? -0.374 -17.452 3.644 1.00 81.56 88 MET A N 1
ATOM 635 C CA . MET A 1 88 ? -0.712 -16.026 3.613 1.00 81.56 88 MET A CA 1
ATOM 636 C C . MET A 1 88 ? -1.177 -15.553 2.234 1.00 81.56 88 MET A C 1
ATOM 638 O O . MET A 1 88 ? -2.099 -14.747 2.148 1.00 81.56 88 MET A O 1
ATOM 642 N N . ARG A 1 89 ? -0.557 -16.041 1.150 1.00 78.94 89 ARG A N 1
ATOM 643 C CA . ARG A 1 89 ? -0.983 -15.710 -0.219 1.00 78.94 89 ARG A CA 1
ATOM 644 C C . ARG A 1 89 ? -2.347 -16.303 -0.556 1.00 78.94 89 ARG A C 1
ATOM 646 O O . ARG A 1 89 ? -3.149 -15.615 -1.173 1.00 78.94 89 ARG A O 1
ATOM 653 N N . GLU A 1 90 ? -2.607 -17.537 -0.133 1.00 83.50 90 GLU A N 1
ATOM 654 C CA . GLU A 1 90 ? -3.909 -18.201 -0.291 1.00 83.50 90 GLU A CA 1
ATOM 655 C C . GLU A 1 90 ? -5.021 -17.402 0.404 1.00 83.50 90 GLU A C 1
ATOM 657 O O . GLU A 1 90 ? -6.065 -17.139 -0.185 1.00 83.50 90 GLU A O 1
ATOM 662 N N . MET A 1 91 ? -4.754 -16.935 1.625 1.00 82.94 91 MET A N 1
ATOM 663 C CA . MET A 1 91 ? -5.715 -16.168 2.420 1.00 82.94 91 MET A CA 1
ATOM 664 C C . MET A 1 91 ? -5.824 -14.697 2.014 1.00 82.94 91 MET A C 1
ATOM 666 O O . MET A 1 91 ? -6.746 -14.019 2.454 1.00 82.94 91 MET A O 1
ATOM 670 N N . ALA A 1 92 ? -4.897 -14.164 1.214 1.00 77.81 92 ALA A N 1
ATOM 671 C CA . ALA A 1 92 ? -4.814 -12.726 0.955 1.00 77.81 92 ALA A CA 1
ATOM 672 C C . ALA A 1 92 ? -6.116 -12.159 0.375 1.00 77.81 92 ALA A C 1
ATOM 674 O O . ALA A 1 92 ? -6.568 -11.103 0.812 1.00 77.81 92 ALA A O 1
ATOM 675 N N . LYS A 1 93 ? -6.728 -12.878 -0.575 1.00 76.75 93 LYS A N 1
ATOM 676 C CA . LYS A 1 93 ? -7.999 -12.472 -1.181 1.00 76.75 93 LYS A CA 1
ATOM 677 C C . LYS A 1 93 ? -9.150 -12.534 -0.177 1.00 76.75 93 LYS A C 1
ATOM 679 O O . LYS A 1 93 ? -9.891 -11.573 -0.061 1.00 76.75 93 LYS A O 1
ATOM 684 N N . GLU A 1 94 ? -9.251 -13.624 0.580 1.00 83.56 94 GLU A N 1
ATOM 685 C CA . GLU A 1 94 ? -10.285 -13.800 1.608 1.00 83.56 94 GLU A CA 1
ATOM 686 C C . GLU A 1 94 ? -10.210 -12.703 2.679 1.00 83.56 94 GLU A C 1
ATOM 688 O O . GLU A 1 94 ? -11.219 -12.104 3.030 1.00 83.56 94 GLU A O 1
ATOM 693 N N . LEU A 1 95 ? -9.005 -12.390 3.160 1.00 82.50 95 LEU A N 1
ATOM 694 C CA . LEU A 1 95 ? -8.787 -11.336 4.150 1.00 82.50 95 LEU A CA 1
ATOM 695 C C . LEU A 1 95 ? -9.143 -9.947 3.600 1.00 82.50 95 LEU A C 1
ATOM 697 O O . LEU A 1 95 ? -9.62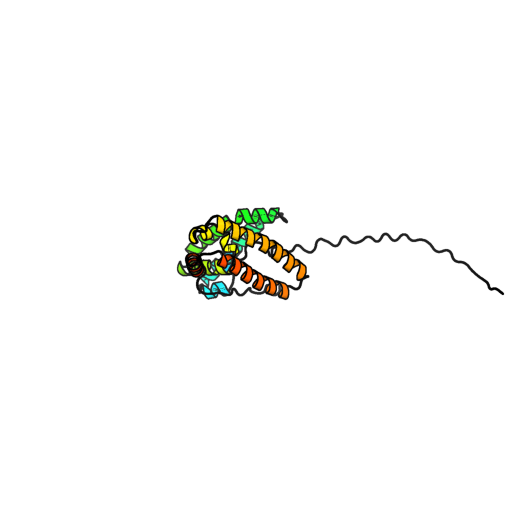7 -9.104 4.354 1.00 82.50 95 LEU A O 1
ATOM 701 N N . ASP A 1 96 ? -8.891 -9.693 2.313 1.00 76.19 96 ASP A N 1
ATOM 702 C CA . ASP A 1 96 ? -9.271 -8.439 1.653 1.00 76.19 96 ASP A CA 1
ATOM 703 C C . ASP A 1 96 ? -10.790 -8.348 1.449 1.00 76.19 96 ASP A C 1
ATOM 705 O O . ASP A 1 96 ? -11.383 -7.316 1.758 1.00 76.19 96 ASP A O 1
ATOM 709 N N . ASP A 1 97 ? -11.432 -9.433 1.010 1.00 81.31 97 ASP A N 1
ATOM 710 C CA . ASP A 1 97 ? -12.881 -9.512 0.800 1.00 81.31 97 ASP A CA 1
ATOM 711 C C . ASP A 1 97 ? -13.653 -9.371 2.124 1.00 81.31 97 ASP A C 1
ATOM 713 O O . ASP A 1 97 ? -14.598 -8.580 2.200 1.00 81.31 97 ASP A O 1
ATOM 717 N N . ASP A 1 98 ? -13.209 -10.044 3.192 1.00 82.56 98 ASP A N 1
ATOM 718 C CA . ASP A 1 98 ? -13.759 -9.901 4.548 1.00 82.56 98 ASP A CA 1
ATOM 719 C C . ASP A 1 98 ? -13.656 -8.452 5.033 1.00 82.56 98 ASP A C 1
ATOM 721 O O . ASP A 1 98 ? -14.608 -7.884 5.578 1.00 82.56 98 ASP A O 1
ATOM 725 N N . ALA A 1 99 ? -12.492 -7.830 4.818 1.00 80.12 99 ALA A N 1
ATOM 726 C CA . ALA A 1 99 ? -12.260 -6.453 5.214 1.00 80.12 99 ALA A CA 1
ATOM 727 C C . ALA A 1 99 ? -13.156 -5.493 4.411 1.00 80.12 99 ALA A C 1
ATOM 729 O O . ALA A 1 99 ? -13.812 -4.635 5.004 1.00 80.12 99 ALA A O 1
ATOM 730 N N . LYS A 1 100 ? -13.258 -5.666 3.085 1.00 80.00 100 LYS A N 1
ATOM 731 C CA . LYS A 1 100 ? -14.159 -4.894 2.212 1.00 80.00 100 LYS A CA 1
ATOM 732 C C . LYS A 1 100 ? -15.622 -5.039 2.631 1.00 80.00 100 LYS A C 1
ATOM 734 O O . LYS A 1 100 ? -16.349 -4.046 2.627 1.00 80.00 100 LYS A O 1
ATOM 739 N N . ALA A 1 101 ? -16.065 -6.247 2.978 1.00 83.50 101 ALA A N 1
ATOM 740 C CA . ALA A 1 101 ? -17.431 -6.500 3.428 1.00 83.50 101 ALA A CA 1
ATOM 741 C C . ALA A 1 101 ? -17.714 -5.785 4.754 1.00 83.50 101 ALA A C 1
ATOM 743 O O . ALA A 1 101 ? -18.643 -4.983 4.827 1.00 83.50 101 ALA A O 1
ATOM 744 N N . ALA A 1 102 ? -16.859 -5.987 5.759 1.00 80.06 102 ALA A N 1
ATOM 745 C CA . ALA A 1 102 ? -17.011 -5.365 7.071 1.00 80.06 102 ALA A CA 1
ATOM 746 C C . ALA A 1 102 ? -16.964 -3.829 7.018 1.00 80.06 102 ALA A C 1
ATOM 748 O O . ALA A 1 102 ? -17.608 -3.158 7.820 1.00 80.06 102 ALA A O 1
ATOM 749 N N . MET A 1 103 ? -16.230 -3.247 6.066 1.00 82.38 103 MET A N 1
ATOM 750 C CA . MET A 1 103 ? -16.163 -1.794 5.900 1.00 82.38 103 MET A CA 1
ATOM 751 C C . MET A 1 103 ? -17.454 -1.170 5.393 1.00 82.38 103 MET A C 1
ATOM 753 O O . MET A 1 103 ? -17.722 -0.031 5.757 1.00 82.38 103 MET A O 1
ATOM 757 N N . LYS A 1 104 ? -18.252 -1.867 4.576 1.00 84.75 104 LYS A N 1
ATOM 758 C CA . LYS A 1 104 ? -19.482 -1.294 3.998 1.00 84.75 104 LYS A CA 1
ATOM 759 C C . LYS A 1 104 ? -20.516 -0.915 5.058 1.00 84.75 104 LYS A C 1
ATOM 761 O O . LYS A 1 104 ? -21.253 0.044 4.858 1.00 84.75 104 LYS A O 1
ATOM 766 N N . ASP A 1 105 ? -20.515 -1.621 6.185 1.00 82.62 105 ASP A N 1
ATOM 767 C CA . ASP A 1 105 ? -21.440 -1.380 7.298 1.00 82.62 105 ASP A CA 1
ATOM 768 C C . ASP A 1 105 ? -20.890 -0.381 8.331 1.00 82.62 105 ASP A C 1
ATOM 770 O O . ASP A 1 105 ? -21.607 0.064 9.230 1.00 82.62 105 ASP A O 1
ATOM 774 N N . VAL A 1 106 ? -19.601 -0.039 8.235 1.00 86.44 106 VAL A N 1
ATOM 775 C CA . VAL A 1 106 ? -18.894 0.796 9.219 1.00 86.44 106 VAL A CA 1
ATOM 776 C C . VAL A 1 106 ? -18.538 2.158 8.644 1.00 86.44 106 VAL A C 1
ATOM 778 O O . VAL A 1 106 ? -18.655 3.168 9.335 1.00 86.44 106 VAL A O 1
ATOM 781 N N . LEU A 1 107 ? -18.098 2.201 7.391 1.00 91.62 107 LEU A N 1
ATOM 782 C CA . LEU A 1 107 ? -17.560 3.379 6.731 1.00 91.62 107 LEU A CA 1
ATOM 783 C C . LEU A 1 107 ? -18.527 3.894 5.674 1.00 91.62 107 LEU A C 1
ATOM 785 O O . LEU A 1 107 ? -19.181 3.136 4.962 1.00 91.62 107 LEU A O 1
ATOM 789 N N . LYS A 1 108 ? -18.562 5.213 5.527 1.00 93.56 108 LYS A N 1
ATOM 790 C CA . LYS A 1 108 ? -19.314 5.860 4.456 1.00 93.56 108 LYS A CA 1
ATOM 791 C C . LYS A 1 108 ? -18.619 5.645 3.100 1.00 93.56 108 LYS A C 1
ATOM 793 O O . LYS A 1 108 ? -17.396 5.463 3.070 1.00 93.56 108 LYS A O 1
ATOM 798 N N . PRO A 1 109 ? -19.340 5.706 1.965 1.00 93.62 109 PRO A N 1
ATOM 799 C CA . PRO A 1 109 ? -18.760 5.471 0.638 1.00 93.62 109 PRO A CA 1
ATOM 800 C C . PRO A 1 109 ? -17.522 6.325 0.326 1.00 93.62 109 PRO A C 1
ATOM 802 O O . PRO A 1 109 ? 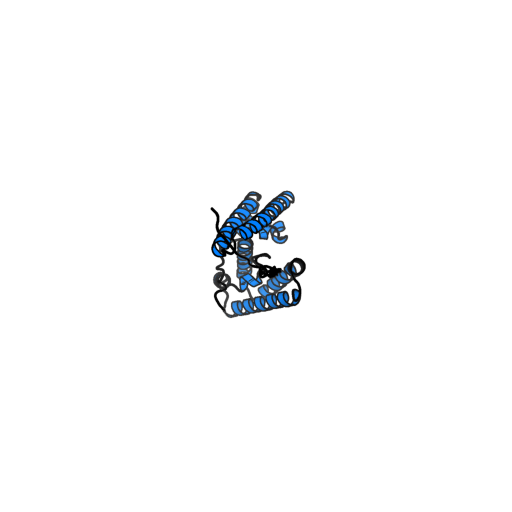-16.553 5.842 -0.259 1.00 93.62 109 PRO A O 1
ATOM 805 N N . GLU A 1 110 ? -17.515 7.586 0.751 1.00 94.31 110 GLU A N 1
ATOM 806 C CA . GLU A 1 110 ? -16.391 8.506 0.596 1.00 94.31 110 GLU A CA 1
ATOM 807 C C . GLU A 1 110 ? -15.171 8.106 1.439 1.00 94.31 110 GLU A C 1
ATOM 809 O O . GLU A 1 110 ? -14.041 8.217 0.963 1.00 94.31 110 GLU A O 1
ATOM 814 N N . GLN A 1 111 ? -15.386 7.566 2.645 1.00 94.88 111 GLN A N 1
ATOM 815 C CA . GLN A 1 111 ? -14.317 7.048 3.506 1.00 94.88 111 GLN A CA 1
ATOM 816 C C . GLN A 1 111 ? -13.713 5.776 2.902 1.00 94.88 111 GLN A C 1
ATOM 818 O O . GLN A 1 111 ? -12.495 5.631 2.866 1.00 94.88 111 GLN A O 1
ATOM 823 N N . ILE A 1 112 ? -14.546 4.889 2.347 1.00 93.19 112 ILE A N 1
ATOM 824 C CA . ILE A 1 112 ? -14.089 3.687 1.631 1.00 93.19 112 ILE A CA 1
ATOM 825 C C . ILE A 1 112 ? -13.255 4.082 0.407 1.00 93.19 112 ILE A C 1
ATOM 827 O O . ILE A 1 112 ? -12.155 3.564 0.207 1.00 93.19 112 ILE A O 1
ATOM 831 N N . LYS A 1 113 ? -13.735 5.044 -0.392 1.00 93.94 113 LYS A N 1
ATOM 832 C CA . LYS A 1 113 ? -12.994 5.558 -1.550 1.00 93.94 113 LYS A CA 1
ATOM 833 C C . LYS A 1 113 ? -11.632 6.119 -1.134 1.00 93.94 113 LYS A C 1
ATOM 835 O O . LYS A 1 113 ? -10.624 5.782 -1.756 1.00 93.94 113 LYS A O 1
ATOM 840 N N . ARG A 1 114 ? -11.590 6.943 -0.082 1.00 96.31 114 ARG A N 1
ATOM 841 C CA . ARG A 1 114 ? -10.339 7.528 0.419 1.00 96.31 114 ARG A CA 1
ATOM 842 C C . ARG A 1 114 ? -9.395 6.469 0.992 1.00 96.31 114 ARG A C 1
ATOM 844 O O . ARG A 1 114 ? -8.191 6.547 0.772 1.00 96.31 114 ARG A O 1
ATOM 851 N N . LEU A 1 115 ? -9.921 5.447 1.660 1.00 93.50 115 LEU A N 1
ATOM 852 C CA . LEU A 1 115 ? -9.120 4.335 2.165 1.00 93.50 115 LEU A CA 1
ATOM 853 C C . LEU A 1 115 ? -8.449 3.555 1.027 1.00 93.50 115 LEU A C 1
ATOM 855 O O . LEU A 1 115 ? -7.260 3.265 1.125 1.00 93.50 115 LEU A O 1
ATOM 859 N N . HIS A 1 116 ? -9.164 3.255 -0.062 1.00 92.69 116 HIS A N 1
ATOM 860 C CA . HIS A 1 116 ? -8.566 2.599 -1.232 1.00 92.69 116 HIS A CA 1
ATOM 861 C C . HIS A 1 116 ? -7.500 3.468 -1.908 1.00 92.69 116 HIS A C 1
ATOM 863 O O . HIS A 1 116 ? -6.448 2.966 -2.296 1.00 92.69 116 HIS A O 1
ATOM 869 N N . GLN A 1 117 ? -7.721 4.780 -1.982 1.00 95.62 117 GLN A N 1
ATOM 870 C CA . GLN A 1 117 ? -6.707 5.730 -2.445 1.00 95.62 117 GLN A CA 1
ATOM 871 C C . GLN A 1 117 ? -5.421 5.643 -1.612 1.00 95.62 117 GLN A C 1
ATOM 873 O O . GLN A 1 117 ? -4.334 5.456 -2.159 1.00 95.62 117 GLN A O 1
ATOM 878 N N . ILE A 1 118 ? -5.547 5.681 -0.282 1.00 94.69 118 ILE A N 1
ATOM 879 C CA . ILE A 1 118 ? -4.419 5.513 0.645 1.00 94.69 118 ILE A CA 1
ATOM 880 C C . ILE A 1 118 ? -3.776 4.133 0.477 1.00 94.69 118 ILE A C 1
ATOM 882 O O . ILE A 1 118 ? -2.552 4.014 0.473 1.00 94.69 118 ILE A O 1
ATOM 886 N N . GLN A 1 119 ? -4.580 3.084 0.301 1.00 92.19 119 GLN A N 1
ATOM 887 C CA . GLN A 1 119 ? -4.091 1.729 0.076 1.00 92.19 119 GLN A CA 1
ATOM 888 C C . GLN A 1 119 ? -3.182 1.655 -1.150 1.00 92.19 119 GLN A C 1
ATOM 890 O O . GLN A 1 119 ? -2.076 1.122 -1.052 1.00 92.19 119 GLN A O 1
ATOM 895 N N . HIS A 1 120 ? -3.610 2.219 -2.278 1.00 93.81 120 HIS A N 1
ATOM 896 C CA . HIS A 1 120 ? -2.815 2.257 -3.501 1.00 93.81 120 HIS A CA 1
ATOM 897 C C . HIS A 1 120 ? -1.515 3.052 -3.319 1.00 93.81 120 HIS A C 1
ATOM 899 O O . HIS A 1 120 ? -0.460 2.598 -3.763 1.00 93.81 120 HIS A O 1
ATOM 905 N N . GLN A 1 121 ? -1.553 4.174 -2.591 1.00 93.69 121 GLN A N 1
ATOM 906 C CA . GLN A 1 121 ? -0.346 4.945 -2.267 1.00 93.69 121 GLN A CA 1
ATOM 907 C C . GLN A 1 121 ? 0.642 4.154 -1.399 1.00 93.69 121 GLN A C 1
ATOM 909 O O . GLN A 1 121 ? 1.845 4.165 -1.657 1.00 93.69 121 GLN A O 1
ATOM 914 N N . VAL A 1 122 ? 0.149 3.427 -0.391 1.00 90.62 122 VAL A N 1
ATOM 915 C CA . VAL A 1 122 ? 0.990 2.614 0.504 1.00 90.62 122 VAL A CA 1
ATOM 916 C C . VAL A 1 122 ? 1.569 1.393 -0.214 1.00 90.62 122 VAL A C 1
ATOM 918 O O . VAL A 1 122 ? 2.723 1.028 0.030 1.00 90.62 122 VAL A O 1
ATOM 921 N N . GLN A 1 123 ? 0.793 0.765 -1.099 1.00 89.12 123 GLN A N 1
ATOM 922 C CA . GLN A 1 123 ? 1.242 -0.369 -1.908 1.00 89.12 123 GLN A CA 1
ATOM 923 C C . GLN A 1 123 ? 2.294 0.042 -2.950 1.00 89.12 123 GLN A C 1
ATOM 925 O O . GLN A 1 123 ? 3.194 -0.747 -3.254 1.00 89.12 123 GLN A O 1
ATOM 930 N N . GLY A 1 124 ? 2.207 1.261 -3.491 1.00 92.25 124 GLY A N 1
ATOM 931 C CA . GLY A 1 124 ? 3.103 1.740 -4.542 1.00 92.25 124 GLY A CA 1
ATOM 932 C C . GLY A 1 124 ? 3.057 0.824 -5.767 1.00 92.25 124 GLY A C 1
ATOM 933 O O . GLY A 1 124 ? 1.983 0.415 -6.202 1.00 92.25 124 GLY A O 1
ATOM 934 N N . TYR A 1 125 ? 4.224 0.440 -6.298 1.00 92.00 125 TYR A N 1
ATOM 935 C CA . TYR A 1 125 ? 4.296 -0.406 -7.498 1.00 92.00 125 TYR A CA 1
ATOM 936 C C . TYR A 1 125 ? 3.589 -1.766 -7.332 1.00 92.00 125 TYR A C 1
ATOM 938 O O . TYR A 1 125 ? 3.111 -2.343 -8.306 1.00 92.00 125 TYR A O 1
ATOM 946 N N . MET A 1 126 ? 3.478 -2.282 -6.101 1.00 89.00 126 MET A N 1
ATOM 947 C CA . MET A 1 126 ? 2.811 -3.562 -5.849 1.00 89.00 126 MET A CA 1
ATOM 948 C C . MET A 1 126 ? 1.314 -3.510 -6.174 1.00 89.00 126 MET A C 1
ATOM 950 O O . MET A 1 126 ? 0.737 -4.553 -6.479 1.00 89.00 126 MET A O 1
ATOM 954 N N . ALA A 1 127 ? 0.686 -2.328 -6.180 1.00 91.75 127 ALA A N 1
ATOM 955 C CA . ALA A 1 127 ? -0.710 -2.172 -6.586 1.00 91.75 127 ALA A CA 1
ATOM 956 C C . ALA A 1 127 ? -0.946 -2.650 -8.030 1.00 91.75 127 ALA A C 1
ATOM 958 O O . ALA A 1 127 ? -1.989 -3.221 -8.327 1.00 91.75 127 ALA A O 1
ATOM 959 N N . PHE A 1 128 ? 0.050 -2.516 -8.912 1.00 93.88 128 PHE A N 1
ATOM 960 C CA . PHE A 1 128 ? -0.031 -2.938 -10.315 1.00 93.88 128 PHE A CA 1
ATOM 961 C C . PHE A 1 128 ? -0.014 -4.462 -10.499 1.00 93.88 128 PHE A C 1
ATOM 963 O O . PHE A 1 128 ? -0.231 -4.958 -11.602 1.00 93.88 128 PHE A O 1
ATOM 970 N N . THR A 1 129 ? 0.214 -5.225 -9.427 1.00 86.38 129 THR A N 1
ATOM 971 C CA . THR A 1 129 ? 0.080 -6.691 -9.432 1.00 86.38 129 THR A CA 1
ATOM 972 C C . THR A 1 129 ? -1.351 -7.158 -9.144 1.00 86.38 129 THR A C 1
ATOM 974 O O . THR A 1 129 ? -1.651 -8.337 -9.305 1.00 86.38 129 THR A O 1
ATOM 977 N N . ASN A 1 130 ? -2.241 -6.251 -8.729 1.00 86.38 130 ASN A N 1
ATOM 978 C CA . ASN A 1 130 ? -3.641 -6.551 -8.451 1.00 86.38 130 ASN A CA 1
ATOM 979 C C . ASN A 1 130 ? -4.473 -6.530 -9.745 1.00 86.38 130 ASN A C 1
ATOM 981 O O . ASN A 1 130 ? -4.453 -5.549 -10.486 1.00 86.38 130 ASN A O 1
ATOM 985 N N . GLU A 1 131 ? -5.256 -7.582 -9.991 1.00 89.19 131 GLU A N 1
ATOM 986 C CA . GLU A 1 131 ? -6.062 -7.696 -11.213 1.00 89.19 131 GLU A CA 1
ATOM 987 C C . GLU A 1 131 ? -7.089 -6.571 -11.404 1.00 89.19 131 GLU A C 1
ATOM 989 O O . GLU A 1 131 ? -7.334 -6.167 -12.537 1.00 89.19 131 GLU A O 1
ATOM 994 N N . GLU A 1 132 ? -7.716 -6.070 -10.337 1.00 89.44 132 GLU A N 1
ATOM 995 C CA . GLU A 1 132 ? -8.687 -4.970 -10.423 1.00 89.44 132 GLU A CA 1
ATOM 996 C C . GLU A 1 132 ? -7.997 -3.680 -10.874 1.00 89.44 132 GLU A C 1
ATOM 998 O O . GLU A 1 132 ? -8.532 -2.954 -11.711 1.00 89.44 132 GLU A O 1
ATOM 1003 N N . VAL A 1 133 ? -6.777 -3.433 -10.384 1.00 93.62 133 VAL A N 1
ATOM 1004 C CA . VAL A 1 133 ? -5.949 -2.296 -10.810 1.00 93.62 133 VAL A CA 1
ATOM 1005 C C . VAL A 1 133 ? -5.537 -2.453 -12.270 1.00 93.62 133 VAL A C 1
ATOM 1007 O O . VAL A 1 133 ? -5.702 -1.519 -13.051 1.00 93.62 133 VAL A O 1
ATOM 1010 N N . GLN A 1 134 ? -5.072 -3.639 -12.669 1.00 96.19 134 GLN A N 1
ATOM 1011 C CA . GLN A 1 134 ? -4.692 -3.909 -14.058 1.00 96.19 134 GLN A CA 1
ATOM 1012 C C . GLN A 1 134 ? -5.868 -3.741 -15.026 1.00 96.19 134 GLN A C 1
ATOM 1014 O O . GLN A 1 134 ? -5.696 -3.158 -16.092 1.00 96.19 134 GLN A O 1
ATOM 1019 N N . LYS A 1 135 ? -7.061 -4.224 -14.648 1.00 96.69 135 LYS A N 1
ATOM 1020 C CA . LYS A 1 135 ? -8.296 -4.069 -15.431 1.00 96.69 135 LYS A CA 1
ATOM 1021 C C . LYS A 1 135 ? -8.702 -2.602 -15.530 1.00 96.69 135 LYS A C 1
ATOM 1023 O O . LYS A 1 135 ? -9.025 -2.142 -16.615 1.00 96.69 135 LYS A O 1
ATOM 1028 N N . LYS A 1 136 ? -8.651 -1.857 -14.423 1.00 96.38 136 LYS A N 1
ATOM 1029 C CA . LYS A 1 136 ? -9.038 -0.440 -14.392 1.00 96.38 136 LYS A CA 1
ATOM 1030 C C . LYS A 1 136 ? -8.085 0.469 -15.169 1.00 96.38 136 LYS A C 1
ATOM 1032 O O . LYS A 1 136 ? -8.530 1.460 -15.733 1.00 96.38 136 LYS A O 1
ATOM 1037 N N . LEU A 1 137 ? -6.798 0.134 -15.190 1.00 97.81 137 LEU A N 1
ATOM 1038 C CA . LEU A 1 137 ? -5.792 0.807 -16.012 1.00 97.81 137 LEU A CA 1
ATOM 1039 C C . LEU A 1 137 ? -5.721 0.247 -17.438 1.00 97.81 137 LEU A C 1
ATOM 1041 O O . LEU A 1 137 ? -4.891 0.705 -18.216 1.00 97.81 137 LEU A O 1
ATOM 1045 N N . GLU A 1 138 ? -6.529 -0.763 -17.769 1.00 97.88 138 GLU A N 1
ATOM 1046 C CA . GLU A 1 138 ? -6.521 -1.423 -19.077 1.00 97.88 138 GLU A CA 1
ATOM 1047 C C . GLU A 1 138 ? -5.096 -1.794 -19.530 1.00 97.88 138 GLU A C 1
ATOM 1049 O O . GLU A 1 138 ? -4.690 -1.535 -20.663 1.00 97.88 138 GLU A O 1
ATOM 1054 N N . LEU A 1 139 ? -4.289 -2.345 -18.612 1.00 98.06 139 LEU A N 1
ATOM 1055 C CA . LEU A 1 139 ? -2.894 -2.660 -18.916 1.00 98.06 139 LEU A CA 1
ATOM 1056 C C . LEU A 1 139 ? -2.820 -3.723 -20.011 1.00 98.06 139 LEU A C 1
ATOM 1058 O O . LEU A 1 139 ? -3.446 -4.785 -19.911 1.00 98.06 139 LEU A O 1
ATOM 1062 N N . THR A 1 140 ? -2.000 -3.458 -21.023 1.00 98.31 140 THR A N 1
ATOM 1063 C CA . THR A 1 140 ? -1.703 -4.444 -22.064 1.00 98.31 140 THR A CA 1
ATOM 1064 C C . THR A 1 140 ? -0.845 -5.572 -21.499 1.00 98.31 140 THR A C 1
ATOM 1066 O O . THR A 1 140 ? -0.170 -5.405 -20.481 1.00 98.31 140 THR A O 1
ATOM 1069 N N . ASP A 1 141 ? -0.830 -6.725 -22.164 1.00 97.69 141 ASP A N 1
ATOM 1070 C CA . ASP A 1 141 ? 0.003 -7.847 -21.717 1.00 97.69 141 ASP A CA 1
ATOM 1071 C C . ASP A 1 141 ? 1.495 -7.487 -21.737 1.00 97.69 141 ASP A C 1
ATOM 1073 O O . ASP A 1 141 ? 2.207 -7.794 -20.785 1.00 97.69 141 ASP A O 1
ATOM 1077 N N . ALA A 1 142 ? 1.932 -6.692 -22.721 1.00 97.69 142 ALA A N 1
ATOM 1078 C CA . ALA A 1 142 ? 3.287 -6.146 -22.755 1.00 97.69 142 ALA A CA 1
ATOM 1079 C C . ALA A 1 142 ? 3.604 -5.280 -21.520 1.00 97.69 142 ALA A C 1
ATOM 1081 O O . ALA A 1 142 ? 4.657 -5.441 -20.909 1.00 97.69 142 ALA A O 1
ATOM 1082 N N . GLN A 1 143 ? 2.689 -4.398 -21.101 1.00 98.00 143 GLN A N 1
ATOM 1083 C CA . GLN A 1 143 ? 2.880 -3.586 -19.892 1.00 98.00 143 GLN A CA 1
ATOM 1084 C C . GLN A 1 143 ? 2.904 -4.444 -18.624 1.00 98.00 143 GLN A C 1
ATOM 1086 O O . GLN A 1 143 ? 3.707 -4.191 -17.728 1.00 98.00 143 GLN A O 1
ATOM 1091 N N . LYS A 1 144 ? 2.042 -5.465 -18.531 1.00 97.44 144 LYS A N 1
ATOM 1092 C CA . LYS A 1 144 ? 2.045 -6.401 -17.396 1.00 97.44 144 LYS A CA 1
ATOM 1093 C C . LYS A 1 144 ? 3.377 -7.142 -17.292 1.00 97.44 144 LYS A C 1
ATOM 1095 O O . LYS A 1 144 ? 3.899 -7.270 -16.185 1.00 97.44 144 LYS A O 1
ATOM 1100 N N . ASP A 1 145 ? 3.932 -7.583 -18.419 1.00 96.88 145 ASP A N 1
ATOM 1101 C CA . ASP A 1 145 ? 5.226 -8.263 -18.469 1.00 96.88 145 ASP A CA 1
ATOM 1102 C C . ASP A 1 145 ? 6.374 -7.333 -18.054 1.00 96.88 145 ASP A C 1
ATOM 1104 O O . ASP A 1 145 ? 7.183 -7.708 -17.204 1.00 96.88 145 ASP A O 1
ATOM 1108 N N . GLU A 1 146 ? 6.410 -6.092 -18.553 1.00 96.81 146 GLU A N 1
ATOM 1109 C CA . GLU A 1 146 ? 7.408 -5.100 -18.123 1.00 96.81 146 GLU A CA 1
ATOM 1110 C C . GLU A 1 146 ? 7.308 -4.792 -16.619 1.00 96.81 146 GLU A C 1
ATOM 1112 O O . GLU A 1 146 ? 8.316 -4.744 -15.914 1.00 96.81 146 GLU A O 1
ATOM 1117 N N . ILE A 1 147 ? 6.092 -4.619 -16.090 1.00 95.94 147 ILE A N 1
ATOM 1118 C CA . ILE A 1 147 ? 5.863 -4.376 -14.657 1.00 95.94 147 ILE A CA 1
ATOM 1119 C C . ILE A 1 147 ? 6.308 -5.578 -13.822 1.00 95.94 147 ILE A C 1
ATOM 1121 O O . ILE A 1 147 ? 6.882 -5.408 -12.742 1.00 95.94 147 ILE A O 1
ATOM 1125 N N . LYS A 1 148 ? 6.065 -6.799 -14.308 1.00 93.75 148 LYS A N 1
ATOM 1126 C CA . LYS A 1 148 ? 6.513 -8.025 -13.647 1.00 93.75 148 LYS A CA 1
ATOM 1127 C C . LYS A 1 148 ? 8.038 -8.092 -13.579 1.00 93.75 148 LYS A C 1
ATOM 1129 O O . LYS A 1 148 ? 8.556 -8.369 -12.499 1.00 93.75 148 LYS A O 1
ATOM 1134 N N . GLN A 1 149 ? 8.733 -7.782 -14.674 1.00 95.19 149 GLN A N 1
ATOM 1135 C CA . GLN A 1 149 ? 10.199 -7.721 -14.716 1.00 95.19 149 GLN A CA 1
ATOM 1136 C C . GLN A 1 149 ? 10.748 -6.684 -13.728 1.00 95.19 149 GLN A C 1
ATOM 1138 O O . GLN A 1 149 ? 11.591 -7.018 -12.897 1.00 95.19 149 GLN A O 1
ATOM 1143 N N . ILE A 1 150 ? 10.184 -5.468 -13.710 1.00 95.19 150 ILE A N 1
ATOM 1144 C CA . ILE A 1 150 ? 10.541 -4.434 -12.721 1.00 95.19 150 ILE A CA 1
ATOM 1145 C C . ILE A 1 150 ? 10.338 -4.958 -11.288 1.00 95.19 150 ILE A C 1
ATOM 1147 O O . ILE A 1 150 ? 11.155 -4.709 -10.401 1.00 95.19 150 ILE A O 1
ATOM 1151 N N . GLY A 1 151 ? 9.255 -5.699 -11.041 1.00 91.12 151 GLY A N 1
ATOM 1152 C CA . GLY A 1 151 ? 8.979 -6.308 -9.742 1.00 91.12 151 GLY A CA 1
ATOM 1153 C C . GLY A 1 151 ? 9.974 -7.405 -9.343 1.00 91.12 151 GLY A C 1
ATOM 1154 O O . GLY A 1 151 ? 10.276 -7.548 -8.158 1.00 91.12 151 GLY A O 1
ATOM 1155 N N . GLU A 1 152 ? 10.488 -8.179 -10.296 1.00 90.88 152 GLU A N 1
ATOM 1156 C CA . GLU A 1 152 ? 11.516 -9.203 -10.066 1.00 90.88 152 GLU A CA 1
ATOM 1157 C C . GLU A 1 152 ? 12.860 -8.562 -9.700 1.00 90.88 152 GLU A C 1
ATOM 1159 O O . GLU A 1 152 ? 13.386 -8.856 -8.625 1.00 90.88 152 GLU A O 1
ATOM 1164 N N . GLU A 1 153 ? 13.324 -7.587 -10.485 1.00 91.56 153 GLU A N 1
ATOM 1165 C CA . GLU A 1 153 ? 14.514 -6.779 -10.172 1.00 91.56 153 GLU A CA 1
ATOM 1166 C C . GLU A 1 153 ? 14.375 -6.076 -8.812 1.00 91.56 153 GLU A C 1
ATOM 1168 O O . GLU A 1 153 ? 15.304 -6.027 -7.999 1.00 91.56 153 GLU A O 1
ATOM 1173 N N . SER A 1 154 ? 13.171 -5.572 -8.514 1.00 89.69 154 SER A N 1
ATOM 1174 C CA . SER A 1 154 ? 12.880 -4.912 -7.243 1.00 89.69 154 SER A CA 1
ATOM 1175 C C . SER A 1 154 ? 13.065 -5.842 -6.046 1.00 89.69 154 SER A C 1
ATOM 1177 O O . SER A 1 154 ? 13.585 -5.428 -5.007 1.00 89.69 154 SER A O 1
ATOM 1179 N N . ARG A 1 155 ? 12.691 -7.121 -6.172 1.00 86.56 155 ARG A N 1
ATOM 1180 C CA . ARG A 1 155 ? 12.874 -8.115 -5.102 1.00 86.56 155 ARG A CA 1
ATOM 1181 C C . ARG A 1 155 ? 14.342 -8.414 -4.833 1.00 86.56 155 ARG A C 1
ATOM 1183 O O . ARG A 1 155 ? 14.708 -8.568 -3.667 1.00 86.56 155 ARG A O 1
ATOM 1190 N N . GLU A 1 156 ? 15.163 -8.483 -5.873 1.00 88.81 156 GLU A N 1
ATOM 1191 C CA . GLU A 1 156 ? 16.606 -8.691 -5.735 1.00 88.81 156 GLU A CA 1
ATOM 1192 C C . GLU A 1 156 ? 17.258 -7.500 -5.031 1.00 88.81 156 GLU A C 1
ATOM 1194 O O . GLU A 1 156 ? 17.913 -7.674 -4.001 1.00 88.81 156 GLU A O 1
ATOM 1199 N N . LYS A 1 157 ? 16.955 -6.274 -5.471 1.00 88.69 157 LYS A N 1
ATOM 1200 C CA . LYS A 1 157 ? 17.498 -5.063 -4.845 1.00 88.69 157 LYS A CA 1
ATOM 1201 C C . LYS A 1 157 ? 17.050 -4.887 -3.394 1.00 88.69 157 LYS A C 1
ATOM 1203 O O . LYS A 1 157 ? 17.844 -4.486 -2.546 1.00 88.69 157 LYS A O 1
ATOM 1208 N N . MET A 1 158 ? 15.802 -5.233 -3.067 1.00 86.69 158 MET A N 1
ATOM 1209 C CA . MET A 1 158 ? 15.337 -5.237 -1.673 1.00 86.69 158 MET A CA 1
ATOM 1210 C C . MET A 1 158 ? 16.149 -6.203 -0.800 1.00 86.69 158 MET A C 1
ATOM 1212 O O . MET A 1 158 ? 16.424 -5.887 0.358 1.00 86.69 158 MET A O 1
ATOM 1216 N N . ARG A 1 159 ? 16.548 -7.365 -1.335 1.00 85.56 159 ARG A N 1
ATOM 1217 C CA . ARG A 1 159 ? 17.403 -8.319 -0.618 1.00 85.56 159 ARG A CA 1
ATOM 1218 C C . ARG A 1 159 ? 18.793 -7.732 -0.368 1.00 85.56 159 ARG A C 1
ATOM 1220 O O . ARG A 1 159 ? 19.286 -7.855 0.749 1.00 85.56 159 ARG A O 1
ATOM 1227 N N . GLU A 1 160 ? 19.382 -7.070 -1.360 1.00 88.31 160 GLU A N 1
ATOM 1228 C CA . GLU A 1 160 ? 20.675 -6.387 -1.217 1.00 88.31 160 GLU A CA 1
ATOM 1229 C C . GLU A 1 160 ? 20.623 -5.286 -0.154 1.00 88.31 160 GLU A C 1
ATOM 1231 O O . GLU A 1 160 ? 21.443 -5.288 0.757 1.00 88.31 160 GLU A O 1
ATOM 1236 N N . ILE A 1 161 ? 19.613 -4.405 -0.193 1.00 86.38 161 ILE A N 1
ATOM 1237 C CA . ILE A 1 161 ? 19.442 -3.335 0.807 1.00 86.38 161 ILE A CA 1
ATOM 1238 C C . ILE A 1 161 ? 19.376 -3.919 2.224 1.00 86.38 161 ILE A C 1
ATOM 1240 O O . ILE A 1 161 ? 19.972 -3.371 3.152 1.00 86.38 161 ILE A O 1
ATOM 1244 N N . PHE A 1 162 ? 18.669 -5.039 2.398 1.00 83.56 162 PHE A N 1
ATOM 1245 C CA . PHE A 1 162 ? 18.539 -5.699 3.697 1.00 83.56 162 PHE A CA 1
ATOM 1246 C C . PHE A 1 162 ? 19.867 -6.298 4.185 1.00 83.56 162 PHE A C 1
ATOM 1248 O O . PHE A 1 162 ? 20.163 -6.247 5.377 1.00 83.56 162 PHE A O 1
ATOM 1255 N N . GLN A 1 163 ? 20.674 -6.850 3.274 1.00 85.56 163 GLN A N 1
ATOM 1256 C CA . GLN A 1 163 ? 22.003 -7.387 3.584 1.00 85.56 163 GLN A CA 1
ATOM 1257 C C . GLN A 1 163 ? 23.010 -6.270 3.897 1.00 85.56 163 GLN A C 1
ATOM 1259 O O . GLN A 1 163 ? 23.744 -6.363 4.879 1.00 85.56 163 GLN A O 1
ATOM 1264 N N . GLU A 1 164 ? 23.013 -5.195 3.107 1.00 85.81 164 GLU A N 1
ATOM 1265 C CA . GLU A 1 164 ? 23.899 -4.038 3.274 1.00 85.81 164 GLU A CA 1
ATOM 1266 C C . GLU A 1 164 ? 23.643 -3.265 4.565 1.00 85.81 164 GLU A C 1
ATOM 1268 O O . GLU A 1 164 ? 24.575 -2.708 5.139 1.00 85.81 164 GLU A O 1
ATOM 1273 N N . ALA A 1 165 ? 22.389 -3.197 5.018 1.00 84.12 165 ALA A N 1
ATOM 1274 C CA . ALA A 1 165 ? 22.042 -2.436 6.210 1.00 84.12 165 ALA A CA 1
ATOM 1275 C C . ALA A 1 165 ? 22.654 -3.017 7.495 1.00 84.12 165 ALA A C 1
ATOM 1277 O O . ALA A 1 165 ? 22.732 -2.301 8.486 1.00 84.12 165 ALA A O 1
ATOM 1278 N N . GLN A 1 166 ? 23.063 -4.295 7.511 1.00 81.69 166 GLN A N 1
ATOM 1279 C CA . GLN A 1 166 ? 23.708 -4.962 8.658 1.00 81.69 166 GLN A CA 1
ATOM 1280 C C . GLN A 1 166 ? 23.008 -4.739 10.020 1.00 81.69 166 GLN A C 1
ATOM 1282 O O . GLN A 1 166 ? 23.641 -4.767 11.072 1.00 81.69 166 GLN A O 1
ATOM 1287 N N . GLY A 1 167 ? 21.687 -4.532 10.022 1.00 79.31 167 GLY A N 1
ATOM 1288 C CA . GLY A 1 167 ? 20.904 -4.266 11.235 1.00 79.31 167 GLY A CA 1
ATOM 1289 C C . GLY A 1 167 ? 20.668 -2.786 11.566 1.00 79.31 167 GLY A C 1
ATOM 1290 O O . GLY A 1 167 ? 19.886 -2.510 12.478 1.00 79.31 167 GLY A O 1
ATOM 1291 N N . ASP A 1 168 ? 21.238 -1.838 10.814 1.00 87.06 168 ASP A N 1
ATOM 1292 C CA . ASP A 1 168 ? 20.857 -0.423 10.871 1.00 87.06 168 ASP A CA 1
ATOM 1293 C C . ASP A 1 168 ? 19.458 -0.233 10.276 1.00 87.06 168 ASP A C 1
ATOM 1295 O O . ASP A 1 168 ? 19.235 -0.102 9.066 1.00 87.06 168 ASP A O 1
ATOM 1299 N N . ARG A 1 169 ? 18.478 -0.250 11.174 1.00 81.94 169 ARG A N 1
ATOM 1300 C CA . ARG A 1 169 ? 17.068 -0.165 10.819 1.00 81.94 169 ARG A CA 1
ATOM 1301 C C . ARG A 1 169 ? 16.690 1.199 10.250 1.00 81.94 169 ARG A C 1
ATOM 1303 O O . ARG A 1 169 ? 15.780 1.251 9.427 1.00 81.94 169 ARG A O 1
ATOM 1310 N N . GLU A 1 170 ? 17.326 2.283 10.680 1.00 83.88 170 GLU A N 1
ATOM 1311 C CA . GLU A 1 170 ? 16.978 3.626 10.215 1.00 83.88 170 GLU A CA 1
ATOM 1312 C C . GLU A 1 170 ? 17.487 3.842 8.790 1.00 83.88 170 GLU A C 1
ATOM 1314 O O . GLU A 1 170 ? 16.696 4.169 7.899 1.00 83.88 170 GLU A O 1
ATOM 1319 N N . ALA A 1 171 ? 18.763 3.531 8.543 1.00 83.19 171 ALA A N 1
ATOM 1320 C CA . ALA A 1 171 ? 19.344 3.589 7.206 1.00 83.19 171 ALA A CA 1
ATOM 1321 C C . ALA A 1 171 ? 18.605 2.664 6.226 1.00 83.19 171 ALA A C 1
ATOM 1323 O O . ALA A 1 171 ? 18.303 3.065 5.098 1.00 83.19 171 ALA A O 1
ATOM 1324 N N . MET A 1 172 ? 18.234 1.454 6.666 1.00 86.12 172 MET A N 1
ATOM 1325 C CA . MET A 1 172 ? 17.423 0.530 5.869 1.00 86.12 172 MET A CA 1
ATOM 1326 C C . MET A 1 172 ? 16.068 1.135 5.495 1.00 86.12 172 MET A C 1
ATOM 1328 O O . MET A 1 172 ? 15.662 1.062 4.338 1.00 86.12 172 MET A O 1
ATOM 1332 N N . MET A 1 173 ? 15.348 1.726 6.453 1.00 82.00 173 MET A N 1
ATOM 1333 C CA . MET A 1 173 ? 14.021 2.296 6.200 1.00 82.00 173 MET A CA 1
ATOM 1334 C C . MET A 1 173 ? 14.085 3.481 5.231 1.00 82.00 173 MET A C 1
ATOM 1336 O O . MET A 1 173 ? 13.213 3.595 4.366 1.00 82.00 173 MET A O 1
ATOM 1340 N N . THR A 1 174 ? 15.119 4.320 5.330 1.00 86.50 174 THR A N 1
ATOM 1341 C CA . THR A 1 174 ? 15.358 5.432 4.398 1.00 86.50 174 THR A CA 1
ATOM 1342 C C . THR A 1 174 ? 15.665 4.922 2.991 1.00 86.50 174 THR A C 1
ATOM 1344 O O . THR A 1 174 ? 14.920 5.248 2.064 1.00 86.50 174 THR A O 1
ATOM 1347 N N . LYS A 1 175 ? 16.655 4.026 2.835 1.00 88.19 175 LYS A N 1
ATOM 1348 C CA . LYS A 1 175 ? 16.989 3.407 1.537 1.00 88.19 175 LYS A CA 1
ATOM 1349 C C . LYS A 1 175 ? 15.776 2.719 0.906 1.00 88.19 175 LYS A C 1
ATOM 1351 O O . LYS A 1 175 ? 15.500 2.886 -0.277 1.00 88.19 175 LYS A O 1
ATOM 1356 N N . MET A 1 176 ? 15.002 1.976 1.699 1.00 86.62 176 MET A N 1
ATOM 1357 C CA . MET A 1 176 ? 13.794 1.297 1.225 1.00 86.62 176 MET A CA 1
ATOM 1358 C C . MET A 1 176 ? 12.711 2.273 0.760 1.00 86.62 176 MET A C 1
ATOM 1360 O O . MET A 1 176 ? 11.993 1.978 -0.195 1.00 86.62 176 MET A O 1
ATOM 1364 N N . ARG A 1 177 ? 12.560 3.426 1.422 1.00 85.69 177 ARG A N 1
ATOM 1365 C CA . ARG A 1 177 ? 11.592 4.454 1.020 1.00 85.69 177 ARG A CA 1
ATOM 1366 C C . ARG A 1 177 ? 11.961 5.055 -0.332 1.00 85.69 177 ARG A C 1
ATOM 1368 O O . ARG A 1 177 ? 11.092 5.166 -1.194 1.00 85.69 177 ARG A O 1
ATOM 1375 N N . GLU A 1 178 ? 13.223 5.424 -0.514 1.00 89.06 178 GLU A N 1
ATOM 1376 C CA . GLU A 1 178 ? 13.731 5.970 -1.777 1.00 89.06 178 GLU A CA 1
ATOM 1377 C C . GLU A 1 178 ? 13.608 4.948 -2.905 1.00 89.06 178 GLU A C 1
ATOM 1379 O O . GLU A 1 178 ? 13.020 5.238 -3.946 1.00 89.06 178 GLU A O 1
ATOM 1384 N N . PHE A 1 179 ? 14.033 3.711 -2.649 1.00 91.81 179 PHE A N 1
ATOM 1385 C CA . PHE A 1 179 ? 13.962 2.631 -3.624 1.00 91.81 179 PHE A CA 1
ATOM 1386 C C . PHE A 1 179 ? 12.526 2.316 -4.074 1.00 91.81 179 PHE A C 1
ATOM 1388 O O . PHE A 1 179 ? 12.262 2.081 -5.256 1.00 91.81 179 PHE A O 1
ATOM 1395 N N . ARG A 1 180 ? 11.556 2.352 -3.150 1.00 88.75 180 ARG A N 1
ATOM 1396 C CA . ARG A 1 180 ? 10.133 2.188 -3.492 1.00 88.75 180 ARG A CA 1
ATOM 1397 C C . ARG A 1 180 ? 9.622 3.308 -4.398 1.00 88.75 180 ARG A C 1
ATOM 1399 O O . ARG A 1 180 ? 8.866 3.013 -5.321 1.00 88.75 180 ARG A O 1
ATOM 1406 N N . LYS A 1 181 ? 10.032 4.560 -4.158 1.00 91.19 181 LYS A N 1
ATOM 1407 C CA . LYS A 1 181 ? 9.680 5.701 -5.022 1.00 91.19 181 LYS A CA 1
ATOM 1408 C C . LYS A 1 181 ? 10.278 5.538 -6.419 1.00 91.19 181 LYS A C 1
ATOM 1410 O O . LYS A 1 181 ? 9.565 5.711 -7.401 1.00 91.19 181 LYS A O 1
ATOM 1415 N N . GLU A 1 182 ? 11.547 5.145 -6.505 1.00 94.19 182 GLU A N 1
ATOM 1416 C CA . GLU A 1 182 ? 12.217 4.880 -7.783 1.00 94.19 182 GLU A CA 1
ATOM 1417 C C . GLU A 1 182 ? 11.517 3.758 -8.563 1.00 94.19 182 GLU A C 1
ATOM 1419 O O . GLU A 1 182 ? 11.234 3.902 -9.751 1.00 94.19 182 GLU A O 1
ATOM 1424 N N . THR A 1 183 ? 11.178 2.655 -7.888 1.00 95.19 183 THR A N 1
ATOM 1425 C CA . THR A 1 183 ? 10.482 1.523 -8.518 1.00 95.19 183 THR A CA 1
ATOM 1426 C C . THR A 1 183 ? 9.105 1.938 -9.045 1.00 95.19 183 THR A C 1
ATOM 1428 O O . THR A 1 183 ? 8.743 1.574 -10.162 1.00 95.19 183 THR A O 1
ATOM 1431 N N . LEU A 1 184 ? 8.344 2.731 -8.280 1.00 94.81 184 LEU A N 1
ATOM 1432 C CA . LEU A 1 184 ? 7.057 3.258 -8.740 1.00 94.81 184 LEU A CA 1
ATOM 1433 C C . LEU A 1 184 ? 7.227 4.162 -9.969 1.00 94.81 184 LEU A C 1
ATOM 1435 O O . LEU A 1 184 ? 6.495 3.989 -10.937 1.00 94.81 184 LEU A O 1
ATOM 1439 N N . ALA A 1 185 ? 8.223 5.051 -9.978 1.00 96.38 185 ALA A N 1
ATOM 1440 C CA . ALA A 1 185 ? 8.499 5.913 -11.128 1.00 96.38 185 ALA A CA 1
ATOM 1441 C C . ALA A 1 185 ? 8.855 5.107 -12.393 1.00 96.38 185 ALA A C 1
ATOM 1443 O O . ALA A 1 185 ? 8.406 5.446 -13.488 1.00 96.38 185 ALA A O 1
ATOM 1444 N N . LYS A 1 186 ? 9.609 4.004 -12.251 1.00 96.94 186 LYS A N 1
ATOM 1445 C CA . LYS A 1 186 ? 9.892 3.076 -13.362 1.00 96.94 186 LYS A CA 1
ATOM 1446 C C . LYS A 1 186 ? 8.618 2.442 -13.916 1.00 96.94 186 LYS A C 1
ATOM 1448 O O . LYS A 1 186 ? 8.480 2.356 -15.132 1.00 96.94 186 LYS A O 1
ATOM 1453 N N . VAL A 1 187 ? 7.687 2.035 -13.050 1.00 97.12 187 VAL A N 1
ATOM 1454 C CA . VAL A 1 187 ? 6.382 1.497 -13.469 1.00 97.12 187 VAL A CA 1
ATOM 1455 C C . VAL A 1 187 ? 5.528 2.568 -14.147 1.00 97.12 187 VAL A C 1
ATOM 1457 O O . VAL A 1 187 ? 5.001 2.325 -15.228 1.00 97.12 187 VAL A O 1
ATOM 1460 N N . GLU A 1 188 ? 5.431 3.770 -13.577 1.00 96.38 188 GLU A N 1
ATOM 1461 C CA . GLU A 1 188 ? 4.664 4.874 -14.168 1.00 96.38 188 GLU A CA 1
ATOM 1462 C C . GLU A 1 188 ? 5.198 5.279 -15.547 1.00 96.38 188 GLU A C 1
ATOM 1464 O O . GLU A 1 188 ? 4.417 5.635 -16.427 1.00 96.38 188 GLU A O 1
ATOM 1469 N N . ALA A 1 189 ? 6.507 5.166 -15.785 1.00 97.38 189 ALA A N 1
ATOM 1470 C CA . ALA A 1 189 ? 7.104 5.409 -17.097 1.00 97.38 189 ALA A CA 1
ATOM 1471 C C . ALA A 1 189 ? 6.639 4.416 -18.183 1.00 97.38 189 ALA A C 1
ATOM 1473 O O . ALA A 1 189 ? 6.752 4.733 -19.366 1.00 97.38 189 ALA A O 1
ATOM 1474 N N . LYS A 1 190 ? 6.102 3.247 -17.803 1.00 97.56 190 LYS A N 1
ATOM 1475 C CA . LYS A 1 190 ? 5.524 2.255 -18.731 1.00 97.56 190 LYS A CA 1
ATOM 1476 C C . LYS A 1 190 ? 4.055 2.511 -19.058 1.00 97.56 190 LYS A C 1
ATOM 1478 O O . LYS A 1 190 ? 3.493 1.871 -19.947 1.00 97.56 190 LYS A O 1
ATOM 1483 N N . LEU A 1 191 ? 3.425 3.441 -18.347 1.00 97.94 191 LEU A N 1
ATOM 1484 C CA . LEU A 1 191 ? 2.034 3.811 -18.555 1.00 97.94 191 LEU A CA 1
ATOM 1485 C C . LEU A 1 191 ? 1.909 4.894 -19.628 1.00 97.94 191 LEU A C 1
ATOM 1487 O O . LEU A 1 191 ? 2.736 5.804 -19.733 1.00 97.94 191 LEU A O 1
ATOM 1491 N N . THR A 1 192 ? 0.812 4.834 -20.375 1.00 98.50 192 THR A N 1
ATOM 1492 C CA . THR A 1 192 ? 0.364 5.937 -21.232 1.00 98.50 192 THR A CA 1
ATOM 1493 C C . THR A 1 192 ? -0.121 7.119 -20.389 1.00 98.50 192 THR A C 1
ATOM 1495 O O . THR A 1 192 ? -0.428 6.973 -19.204 1.00 98.50 192 THR A O 1
ATOM 1498 N N . ASP A 1 193 ? -0.255 8.299 -20.994 1.00 98.19 193 ASP A N 1
ATOM 1499 C CA . ASP A 1 193 ? -0.732 9.488 -20.275 1.00 98.19 193 ASP A CA 1
ATOM 1500 C C . ASP A 1 193 ? -2.166 9.324 -19.747 1.00 98.19 193 ASP A C 1
ATOM 1502 O O . ASP A 1 193 ? -2.467 9.751 -18.630 1.00 98.19 193 ASP A O 1
ATOM 1506 N N . ALA A 1 194 ? -3.028 8.624 -20.492 1.00 98.06 194 ALA A N 1
ATOM 1507 C CA . ALA A 1 194 ? -4.372 8.275 -20.036 1.00 98.06 194 ALA A CA 1
ATOM 1508 C C . ALA A 1 194 ? -4.324 7.378 -18.786 1.00 98.06 194 ALA A C 1
ATOM 1510 O O . ALA A 1 194 ? -4.974 7.674 -17.784 1.00 98.06 194 ALA A O 1
ATOM 1511 N N . GLN A 1 195 ? -3.482 6.341 -18.797 1.00 98.44 195 GLN A N 1
ATOM 1512 C CA . GLN A 1 195 ? -3.307 5.432 -17.660 1.00 98.44 195 GLN A CA 1
ATOM 1513 C C . GLN A 1 195 ? -2.709 6.135 -16.437 1.00 98.44 195 GLN A C 1
ATOM 1515 O O . GLN A 1 195 ? -3.142 5.876 -15.316 1.00 98.44 195 GLN A O 1
ATOM 1520 N N . LYS A 1 196 ? -1.760 7.062 -16.625 1.00 97.81 196 LYS A N 1
ATOM 1521 C CA . LYS A 1 196 ? -1.237 7.906 -15.536 1.00 97.81 196 LYS A CA 1
ATOM 1522 C C . LYS A 1 196 ? -2.331 8.783 -14.929 1.00 97.81 196 LYS A C 1
ATOM 1524 O O . LYS A 1 196 ? -2.385 8.919 -13.708 1.00 97.81 196 LYS A O 1
ATOM 1529 N N . SER A 1 197 ? -3.220 9.342 -15.753 1.00 97.75 197 SER A N 1
ATOM 1530 C CA . SER A 1 197 ? -4.382 10.102 -15.277 1.00 97.75 197 SER A CA 1
ATOM 1531 C C . SER A 1 197 ? -5.302 9.227 -14.422 1.00 97.75 197 SER A C 1
ATOM 1533 O O . SER A 1 197 ? -5.612 9.584 -13.286 1.00 97.75 197 SER A O 1
ATOM 1535 N N . THR A 1 198 ? -5.658 8.032 -14.903 1.00 97.88 198 THR A N 1
ATOM 1536 C CA . THR A 1 198 ? -6.466 7.071 -14.135 1.00 97.88 198 THR A CA 1
ATOM 1537 C C . THR A 1 198 ? -5.769 6.642 -12.844 1.00 97.88 198 THR A C 1
ATOM 1539 O O . THR A 1 198 ? -6.401 6.585 -11.791 1.00 97.88 198 THR A O 1
ATOM 1542 N N . TRP A 1 199 ? -4.458 6.394 -12.878 1.00 97.62 199 TRP A N 1
ATOM 1543 C CA . TRP A 1 199 ? -3.678 6.058 -11.687 1.00 97.62 199 TRP A CA 1
ATOM 1544 C C . TRP A 1 199 ? -3.682 7.192 -10.653 1.00 97.62 199 TRP A C 1
ATOM 1546 O O . TRP A 1 199 ? -3.859 6.943 -9.457 1.00 97.62 199 TRP A O 1
ATOM 1556 N N . LYS A 1 200 ? -3.588 8.450 -11.099 1.00 96.56 200 LYS A N 1
ATOM 1557 C CA . LYS A 1 200 ? -3.710 9.629 -10.232 1.00 96.56 200 LYS A CA 1
ATOM 1558 C C . LYS A 1 200 ? -5.098 9.735 -9.596 1.00 96.56 200 LYS A C 1
ATOM 1560 O O . LYS A 1 200 ? -5.210 10.041 -8.415 1.00 96.56 200 LYS A O 1
ATOM 1565 N N . GLU A 1 201 ? -6.165 9.430 -10.328 1.00 96.56 201 GLU A N 1
ATOM 1566 C CA . GLU A 1 201 ? -7.519 9.376 -9.756 1.00 96.56 201 GLU A CA 1
ATOM 1567 C C . GLU A 1 201 ? -7.678 8.244 -8.727 1.00 96.56 201 GLU A C 1
ATOM 1569 O O . GLU A 1 201 ? -8.321 8.419 -7.683 1.00 96.56 201 GLU A O 1
ATOM 1574 N N . MET A 1 202 ? -7.080 7.082 -9.014 1.00 96.25 202 MET A N 1
ATOM 1575 C CA . MET A 1 202 ? -7.086 5.913 -8.132 1.00 96.25 202 MET A CA 1
ATOM 1576 C C . MET A 1 202 ? -6.306 6.142 -6.843 1.00 96.25 202 MET A C 1
ATOM 1578 O O . MET A 1 202 ? -6.689 5.591 -5.818 1.00 96.25 202 MET A O 1
ATOM 1582 N N . THR A 1 203 ? -5.243 6.941 -6.880 1.00 96.00 203 THR A N 1
ATOM 1583 C CA . THR A 1 203 ? -4.418 7.270 -5.709 1.00 96.00 203 THR A CA 1
ATOM 1584 C C . THR A 1 203 ? -4.904 8.521 -4.982 1.00 96.00 203 THR A C 1
ATOM 1586 O O . THR A 1 203 ? -4.753 8.600 -3.768 1.00 96.00 203 THR A O 1
ATOM 1589 N N . GLY A 1 204 ? -5.573 9.450 -5.665 1.00 96.50 204 GLY A N 1
ATOM 1590 C CA . GLY A 1 204 ? -6.149 10.653 -5.065 1.00 96.50 204 GLY A CA 1
ATOM 1591 C C . GLY A 1 204 ? -5.109 11.610 -4.481 1.00 96.50 204 GLY A C 1
ATOM 1592 O O . GLY A 1 204 ? -3.951 11.627 -4.892 1.00 96.50 204 GLY A O 1
ATOM 1593 N N . GLU A 1 205 ? -5.536 12.420 -3.509 1.00 96.00 205 GLU A N 1
ATOM 1594 C CA . GLU A 1 205 ? -4.660 13.394 -2.849 1.00 96.00 205 GLU A CA 1
ATOM 1595 C C . GLU A 1 205 ? -3.504 12.700 -2.110 1.00 96.00 205 GLU A C 1
ATOM 1597 O O . GLU A 1 205 ? -3.762 11.723 -1.392 1.00 96.00 205 GLU A O 1
ATOM 1602 N N . PRO A 1 206 ? -2.254 13.187 -2.220 1.00 95.19 206 PRO A N 1
ATOM 1603 C CA . PRO A 1 206 ? -1.109 12.606 -1.525 1.00 95.19 206 PRO A CA 1
ATOM 1604 C C . PRO A 1 206 ? -1.345 12.449 -0.019 1.00 95.19 206 PRO A C 1
ATOM 1606 O O . PRO A 1 206 ? -1.869 13.343 0.641 1.00 95.19 206 PRO A O 1
ATOM 1609 N N . PHE A 1 207 ? -0.942 11.308 0.529 1.00 94.00 207 PHE A N 1
ATOM 1610 C CA . PHE A 1 207 ? -1.055 10.986 1.943 1.00 94.00 207 PHE A CA 1
ATOM 1611 C C . PHE A 1 207 ? 0.168 10.195 2.407 1.00 94.00 207 PHE A C 1
ATOM 1613 O O . PHE A 1 207 ? 0.459 9.105 1.910 1.00 94.00 207 PHE A O 1
ATOM 1620 N N . GLU A 1 208 ? 0.878 10.726 3.400 1.00 89.00 208 GLU A N 1
ATOM 1621 C CA . GLU A 1 208 ? 1.997 10.027 4.026 1.00 89.00 208 GLU A CA 1
ATOM 1622 C C . GLU A 1 208 ? 1.532 9.350 5.316 1.00 89.00 208 GLU A C 1
ATOM 1624 O O . GLU A 1 208 ? 1.262 10.004 6.325 1.00 89.00 208 GLU A O 1
ATOM 1629 N N . ILE A 1 209 ? 1.455 8.016 5.285 1.00 86.44 209 ILE A N 1
ATOM 1630 C CA . ILE A 1 209 ? 1.121 7.234 6.474 1.00 86.44 209 ILE A CA 1
ATOM 1631 C C . ILE A 1 209 ? 2.202 7.411 7.542 1.00 86.44 209 ILE A C 1
ATOM 1633 O O . ILE A 1 209 ? 3.383 7.115 7.333 1.00 86.44 209 ILE A O 1
ATOM 1637 N N . LYS A 1 210 ? 1.788 7.835 8.735 1.00 86.38 210 LYS A N 1
ATOM 1638 C CA . LYS A 1 210 ? 2.674 7.857 9.896 1.00 86.38 210 LYS A CA 1
ATOM 1639 C C . LYS A 1 210 ? 2.696 6.459 10.484 1.00 86.38 210 LYS A C 1
ATOM 1641 O O . LYS A 1 210 ? 1.740 6.012 11.117 1.00 86.38 210 LYS A O 1
ATOM 1646 N N . MET A 1 211 ? 3.792 5.745 10.251 1.00 68.75 211 MET A N 1
ATOM 1647 C CA . MET A 1 211 ? 4.042 4.493 10.952 1.00 68.75 211 MET A CA 1
ATOM 1648 C C . MET A 1 211 ? 4.235 4.823 12.428 1.00 68.75 211 MET A C 1
ATOM 1650 O O . MET A 1 211 ? 5.264 5.377 12.812 1.00 68.75 211 MET A O 1
ATOM 1654 N N . GLU A 1 212 ? 3.239 4.502 13.251 1.00 63.84 212 GLU A N 1
ATOM 1655 C CA . GLU A 1 212 ? 3.406 4.535 14.697 1.00 63.84 212 GLU A CA 1
ATOM 1656 C C . GLU A 1 212 ? 4.566 3.597 15.024 1.00 63.84 212 GLU A C 1
ATOM 1658 O O . GLU A 1 212 ? 4.528 2.397 14.725 1.00 63.84 212 GLU A O 1
ATOM 1663 N N . GLY A 1 213 ? 5.654 4.170 15.544 1.00 46.50 213 GLY A N 1
ATOM 1664 C CA . GLY A 1 213 ? 6.795 3.388 15.976 1.00 46.50 213 GLY A CA 1
ATOM 1665 C C . GLY A 1 213 ? 6.283 2.288 16.893 1.00 46.50 213 GLY A C 1
ATOM 1666 O O . GLY A 1 213 ? 5.477 2.542 17.787 1.00 46.50 213 GLY A O 1
ATOM 1667 N N . ARG A 1 214 ? 6.747 1.055 16.679 1.00 44.41 214 ARG A N 1
ATOM 1668 C CA . ARG A 1 214 ? 6.622 -0.012 17.674 1.00 44.41 214 ARG A CA 1
ATOM 1669 C C . ARG A 1 214 ? 7.526 0.366 18.855 1.00 44.41 214 ARG A C 1
ATOM 1671 O O . ARG A 1 214 ? 8.589 -0.215 19.031 1.00 44.41 214 ARG A O 1
ATOM 1678 N N . GLY A 1 215 ? 7.156 1.430 19.559 1.00 30.89 215 GLY A N 1
ATOM 1679 C CA . GLY A 1 215 ? 7.828 1.969 20.722 1.00 30.89 215 GLY A CA 1
ATOM 1680 C C . GLY A 1 215 ? 7.358 1.193 21.937 1.00 30.89 215 GLY A C 1
ATOM 1681 O O . GLY A 1 215 ? 6.184 1.260 22.281 1.00 30.89 215 GLY A O 1
ATOM 1682 N N . GLY A 1 216 ? 8.288 0.424 22.501 1.00 32.22 216 GLY A N 1
ATOM 1683 C CA . GLY A 1 216 ? 8.313 -0.041 23.887 1.00 32.22 216 GLY A CA 1
ATOM 1684 C C . GLY A 1 216 ? 7.026 -0.643 24.446 1.00 32.22 216 GLY A C 1
ATOM 1685 O O . GLY A 1 216 ? 6.197 0.060 25.014 1.00 32.22 216 GLY A O 1
ATOM 1686 N N . ARG A 1 217 ? 6.931 -1.971 24.399 1.00 32.97 217 ARG A N 1
ATOM 1687 C CA . ARG A 1 217 ? 6.683 -2.688 25.652 1.00 32.97 217 ARG A CA 1
ATOM 1688 C C . ARG A 1 217 ? 8.037 -3.082 26.206 1.00 32.97 217 ARG A C 1
ATOM 1690 O O . ARG A 1 217 ? 8.861 -3.511 25.365 1.00 32.97 217 ARG A O 1
#

Organism: NCBI:txid406548

Radius of gyration: 25.83 Å; Cα contacts (8 Å, |Δi|>4): 130; chains: 1; bounding box: 104×46×54 Å

Solvent-accessible surface area (backbone atoms only — not comparable to full-atom values): 12914 Å² total; per-residue (Å²): 139,80,83,86,82,83,88,85,90,80,84,87,79,84,76,80,79,76,74,76,81,74,69,75,75,77,72,81,78,72,89,80,70,75,65,54,46,68,44,62,45,48,56,32,65,57,48,32,59,73,53,62,52,49,71,72,41,46,50,55,31,40,51,51,28,52,52,53,50,49,52,52,49,66,75,37,60,97,48,56,72,71,59,30,53,49,51,51,59,68,43,46,60,57,56,49,51,52,44,56,56,60,38,65,84,62,44,53,74,68,39,51,53,50,50,49,10,50,31,39,57,61,29,42,54,61,38,68,74,36,68,69,49,32,60,74,52,63,58,48,71,70,48,50,52,52,47,49,52,53,50,52,56,48,55,54,52,54,51,50,48,60,61,73,32,75,78,44,62,66,63,35,52,51,54,51,52,53,50,47,52,54,51,28,51,58,48,56,70,70,45,52,73,67,38,49,51,53,50,47,65,53,30,51,79,91,76,84,81,62,77,76,72,94,68,78,132

Mean predicted aligned error: 10.97 Å